Protein AF-A0A8E2F1E2-F1 (afdb_monomer)

pLDDT: mean 70.9, std 25.78, range [22.95, 97.69]

Sequence (364 aa):
MRLISAILAIAALSTSVISVPTPLDTPRSEDTAQSDDCTPSLYGCGEYIGGPPSQFIIVCNSQSTWVTSADCGCAGGCQLSGTIFLDSHDVYEASTAFCECSKDDDSSNSASSARDTLTDHSLDVVVRDTGASNPTTDFTSLEQMPQGSCVPTLYSCDSGGININVCNSLGQWALSSDCGCFYCCHLSGNQFTDSQGQIEATGAYCSSSKVSRVAETVVRNTLAKDTATERGIARTTLDQRSEDLTSNDGCEPGTEKCSNDDSQVLACDDNSFWKTTLFCGDGNHCMYSAGGMPFCISNETSGEFIATSLDKREATAGCVPGTYSCDIMDSQIFVCDGQYWELIAECGGAGSCEYGANGVPYCH

Solvent-accessible surface area (backbone atoms only — not comparable to full-atom values): 23220 Å² total; per-residue (Å²): 134,86,84,81,84,82,84,82,81,82,78,83,78,80,80,76,81,77,77,74,78,73,82,74,81,70,82,78,86,77,70,61,95,62,74,77,74,46,61,60,70,26,20,34,60,37,46,49,86,90,54,68,78,24,36,21,33,24,32,15,36,95,81,22,38,74,40,84,51,33,53,34,86,40,89,58,6,34,42,76,40,81,62,74,43,71,52,100,80,77,45,63,34,10,66,35,65,51,63,43,63,62,91,78,74,72,84,73,77,95,75,78,91,73,90,82,84,82,82,89,85,86,87,84,90,83,89,81,87,89,79,94,72,84,85,76,84,79,79,78,84,78,80,58,70,77,84,65,79,44,60,56,67,28,19,33,56,30,95,57,12,26,31,37,28,34,18,37,92,87,22,40,68,38,86,70,45,76,46,87,36,75,64,16,33,42,78,37,78,65,74,44,67,51,100,86,70,49,64,34,12,63,21,45,36,45,50,89,71,74,94,75,89,80,88,84,79,90,85,81,89,83,90,82,89,88,79,92,80,91,78,88,75,86,80,80,74,94,68,86,84,92,75,89,80,83,69,83,70,70,45,60,58,77,43,63,39,52,40,98,81,22,43,22,36,27,35,18,36,93,85,28,43,80,40,81,75,42,75,41,52,93,72,21,35,34,44,65,46,99,85,62,50,54,46,67,46,72,60,92,61,87,67,81,72,68,84,66,60,77,69,61,41,70,42,92,59,85,46,56,60,76,43,60,42,57,43,98,79,25,33,28,37,26,35,20,78,48,65,33,34,39,74,76,46,69,31,55,101,84,22,36,35,42,68,43,100,85,62,53,62,46,66,82

Mean predicted aligned error: 21.42 Å

Radius of gyration: 30.65 Å; Cα contacts (8 Å, |Δi|>4): 600; chains: 1; bounding box: 81×68×128 Å

Secondary structure (DSSP, 8-state):
-------------------PPPPP------S--S-S---TT-EEEEPPTTS-S--EEEEE-TTS-EEEEEE--STT-EEEEEEEEE-TTS-EEEEEEEE---TT---S----------------------------------TTS--S---TT-EEE-TTS-EEEEE-TTS-EEEEEE-SSTT-EEEEEEEEE-TTS-EEEEEEEE-------------------------------------S------PPTT-EEE-TTSSEEEEE-TTS-EEEEEE--TTEEEEE-TTS-EEEEETT--S---------EE-SS-PPTT-EEE-TTSSEEEEE-SSEEEEEEE-TTT--EEE-TTS-EEE-

Nearest PDB structures (foldseek):
  7rfo-assembly1_B  TM=3.876E-01  e=4.700E+00  Kuttervirus CBA120
  7rej-assembly2_B  TM=4.465E-01  e=6.530E+00  Kuttervirus CBA120
  8yt8-assembly1_G  TM=1.128E-01  e=3.574E+00  Mus musculus

Structure (mmCIF, N/CA/C/O backbone):
data_AF-A0A8E2F1E2-F1
#
_entry.id   AF-A0A8E2F1E2-F1
#
loop_
_atom_site.group_PDB
_atom_site.id
_atom_site.type_symbol
_atom_site.label_atom_id
_atom_site.label_alt_id
_atom_site.label_comp_id
_atom_site.label_asym_id
_atom_site.label_entity_id
_atom_site.label_seq_id
_atom_site.pdbx_PDB_ins_code
_atom_site.Cartn_x
_atom_site.Cartn_y
_atom_site.Cartn_z
_atom_site.occupancy
_atom_site.B_iso_or_equiv
_atom_site.auth_seq_id
_atom_site.auth_comp_id
_atom_site.auth_asym_id
_atom_site.auth_atom_id
_atom_site.pdbx_PDB_model_num
ATOM 1 N N . MET A 1 1 ? -3.174 -16.526 94.030 1.00 45.66 1 MET A N 1
ATOM 2 C CA . MET A 1 1 ? -3.933 -16.690 92.769 1.00 45.66 1 MET A CA 1
ATOM 3 C C . MET A 1 1 ? -3.343 -15.739 91.746 1.00 45.66 1 MET A C 1
ATOM 5 O O . MET A 1 1 ? -3.014 -14.618 92.106 1.00 45.66 1 MET A O 1
ATOM 9 N N . ARG A 1 2 ? -3.060 -16.252 90.549 1.00 41.66 2 ARG A N 1
ATOM 10 C CA . ARG A 1 2 ? -2.152 -15.666 89.555 1.00 41.66 2 ARG A CA 1
ATOM 11 C C . ARG A 1 2 ? -2.780 -14.450 88.855 1.00 41.66 2 ARG A C 1
ATOM 13 O O . ARG A 1 2 ? -3.864 -14.581 88.299 1.00 41.66 2 ARG A O 1
ATOM 20 N N . LEU A 1 3 ? -2.073 -13.315 88.857 1.00 42.81 3 LEU A N 1
ATOM 21 C CA . LEU A 1 3 ? -2.268 -12.224 87.897 1.00 42.81 3 LEU A CA 1
ATOM 22 C C . LEU A 1 3 ? -1.707 -12.676 86.542 1.00 42.81 3 LEU A C 1
ATOM 24 O O . LEU A 1 3 ? -0.548 -13.080 86.463 1.00 42.81 3 LEU A O 1
ATOM 28 N N . ILE A 1 4 ? -2.521 -12.6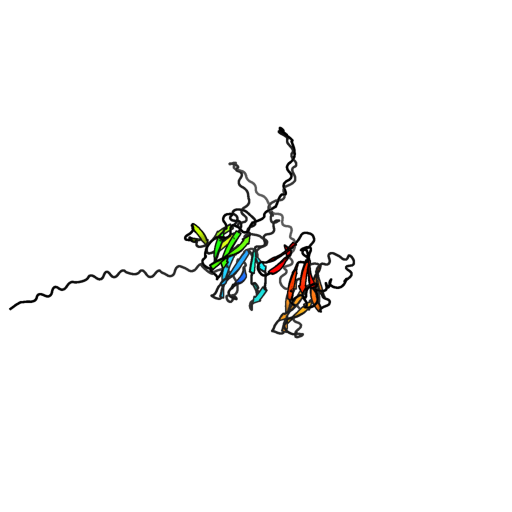07 85.491 1.00 51.84 4 ILE A N 1
ATOM 29 C CA . ILE A 1 4 ? -2.087 -12.781 84.103 1.00 51.84 4 ILE A CA 1
ATOM 30 C C . ILE A 1 4 ? -1.878 -11.376 83.536 1.00 51.84 4 ILE A C 1
ATOM 32 O O . ILE A 1 4 ? -2.843 -10.661 83.275 1.00 51.84 4 ILE A O 1
ATOM 36 N N . SER A 1 5 ? -0.616 -10.973 83.389 1.00 54.81 5 SER A N 1
ATOM 37 C CA . SER A 1 5 ? -0.227 -9.783 82.628 1.00 54.81 5 SER A CA 1
ATOM 38 C C . SER A 1 5 ? -0.317 -10.094 81.138 1.00 54.81 5 SER A C 1
ATOM 40 O O . SER A 1 5 ? 0.430 -10.928 80.629 1.00 54.81 5 SER A O 1
ATOM 42 N N . ALA A 1 6 ? -1.230 -9.421 80.442 1.00 57.56 6 ALA A N 1
ATOM 43 C CA . ALA A 1 6 ? -1.296 -9.412 78.989 1.00 57.56 6 ALA A CA 1
ATOM 44 C C . ALA A 1 6 ? -0.238 -8.442 78.440 1.00 57.56 6 ALA A C 1
ATOM 46 O O . ALA A 1 6 ? -0.276 -7.243 78.715 1.00 57.56 6 ALA A O 1
ATOM 47 N N . ILE A 1 7 ? 0.722 -8.975 77.686 1.00 54.44 7 ILE A N 1
ATOM 48 C CA . ILE A 1 7 ? 1.704 -8.205 76.920 1.00 54.44 7 ILE A CA 1
ATOM 49 C C . ILE A 1 7 ? 1.033 -7.818 75.600 1.00 54.44 7 ILE A C 1
ATOM 51 O O . ILE A 1 7 ? 0.747 -8.675 74.767 1.00 54.44 7 ILE A O 1
ATOM 55 N N . LEU A 1 8 ? 0.749 -6.527 75.435 1.00 56.97 8 LEU A N 1
ATOM 56 C CA . LEU A 1 8 ? 0.230 -5.944 74.202 1.00 56.97 8 LEU A CA 1
ATOM 57 C C . LEU A 1 8 ? 1.425 -5.638 73.281 1.00 56.97 8 LEU A C 1
ATOM 59 O O . LEU A 1 8 ? 2.170 -4.690 73.521 1.00 56.97 8 LEU A O 1
ATOM 63 N N . ALA A 1 9 ? 1.644 -6.467 72.261 1.00 52.06 9 ALA A N 1
ATOM 64 C CA . ALA A 1 9 ? 2.630 -6.208 71.216 1.00 52.06 9 ALA A CA 1
ATOM 65 C C . ALA A 1 9 ? 2.024 -5.252 70.177 1.00 52.06 9 ALA A C 1
ATOM 67 O O . ALA A 1 9 ? 1.102 -5.615 69.448 1.00 52.06 9 ALA A O 1
ATOM 68 N N . ILE A 1 10 ? 2.526 -4.018 70.130 1.00 51.34 10 ILE A N 1
ATOM 69 C CA . ILE A 1 10 ? 2.165 -3.025 69.115 1.00 51.34 10 ILE A CA 1
ATOM 70 C C . ILE A 1 10 ? 2.984 -3.343 67.860 1.00 51.34 10 ILE A C 1
ATOM 72 O O . ILE A 1 10 ? 4.180 -3.064 67.802 1.00 51.34 10 ILE A O 1
ATOM 76 N N . ALA A 1 11 ? 2.348 -3.961 66.865 1.00 49.00 11 ALA A N 1
ATOM 77 C CA . ALA A 1 11 ? 2.908 -4.097 65.528 1.00 49.00 11 ALA A CA 1
ATOM 78 C C . ALA A 1 11 ? 2.789 -2.745 64.807 1.00 49.00 11 ALA A C 1
ATOM 80 O O . ALA A 1 11 ? 1.689 -2.289 64.496 1.00 49.00 11 ALA A O 1
ATOM 81 N N . ALA A 1 12 ? 3.924 -2.088 64.575 1.00 46.25 12 ALA A N 1
ATOM 82 C CA . ALA A 1 12 ? 4.003 -0.901 63.738 1.00 46.25 12 ALA A CA 1
ATOM 83 C C . ALA A 1 12 ? 3.782 -1.309 62.272 1.00 46.25 12 ALA A C 1
ATOM 85 O O . ALA A 1 12 ? 4.659 -1.891 61.637 1.00 46.25 12 ALA A O 1
ATOM 86 N N . LEU A 1 13 ? 2.589 -1.027 61.749 1.00 45.34 13 LEU A N 1
ATOM 87 C CA . LEU A 1 13 ? 2.293 -1.089 60.321 1.00 45.34 13 LEU A CA 1
ATOM 88 C C . LEU A 1 13 ? 2.991 0.092 59.637 1.00 45.34 13 LEU A C 1
ATOM 90 O O . LEU A 1 13 ? 2.554 1.235 59.753 1.00 45.34 13 LEU A O 1
ATOM 94 N N . SER A 1 14 ? 4.091 -0.185 58.937 1.00 51.12 14 SER A N 1
ATOM 95 C CA . SER A 1 14 ? 4.689 0.753 57.992 1.00 51.12 14 SER A CA 1
ATOM 96 C C . SER A 1 14 ? 3.770 0.864 56.776 1.00 51.12 14 SER A C 1
ATOM 98 O O . SER A 1 14 ? 3.773 -0.000 55.900 1.00 51.12 14 SER A O 1
ATOM 100 N N . THR A 1 15 ? 2.950 1.909 56.726 1.00 45.00 15 THR A N 1
ATOM 101 C CA . THR A 1 15 ? 2.220 2.281 55.514 1.00 45.00 15 THR A CA 1
ATOM 102 C C . THR A 1 15 ? 3.207 2.886 54.525 1.00 45.00 15 THR A C 1
ATOM 104 O O . THR A 1 15 ? 3.552 4.065 54.616 1.00 45.00 15 THR A O 1
ATOM 107 N N . SER A 1 16 ? 3.692 2.062 53.600 1.00 46.94 16 SER A N 1
ATOM 108 C CA . SER A 1 16 ? 4.377 2.517 52.397 1.00 46.94 16 SER A CA 1
ATOM 109 C C . SER A 1 16 ? 3.406 3.398 51.619 1.00 46.94 16 SER A C 1
ATOM 111 O O . SER A 1 16 ? 2.352 2.935 51.182 1.00 46.94 16 SER A O 1
ATOM 113 N N . VAL A 1 17 ? 3.738 4.676 51.473 1.00 45.16 17 VAL A N 1
ATOM 114 C CA . VAL A 1 17 ? 3.038 5.574 50.559 1.00 45.16 17 VAL A CA 1
ATOM 115 C C . VAL A 1 17 ? 3.364 5.083 49.153 1.00 45.16 17 VAL A C 1
ATOM 117 O O . VAL A 1 17 ? 4.479 5.260 48.669 1.00 45.16 17 VAL A O 1
ATOM 120 N N . ILE A 1 18 ? 2.416 4.387 48.528 1.00 46.34 18 ILE A N 1
ATOM 121 C CA . ILE A 1 18 ? 2.472 4.083 47.101 1.00 46.34 18 ILE A CA 1
ATOM 122 C C . ILE A 1 18 ? 2.224 5.418 46.403 1.00 46.34 18 ILE A C 1
ATOM 124 O O . ILE A 1 18 ? 1.091 5.895 46.356 1.00 46.34 18 ILE A O 1
ATOM 128 N N . SER A 1 19 ? 3.296 6.054 45.927 1.00 39.47 19 SER A N 1
ATOM 129 C CA . SER A 1 19 ? 3.182 7.144 44.964 1.00 39.47 19 SER A CA 1
ATOM 130 C C . SER A 1 19 ? 2.474 6.589 43.739 1.00 39.47 19 SER A C 1
ATOM 132 O O . SER A 1 19 ? 3.033 5.777 43.004 1.00 39.47 19 SER A O 1
ATOM 134 N N . VAL A 1 20 ? 1.221 6.997 43.561 1.00 39.62 20 VAL A N 1
ATOM 135 C CA . VAL A 1 20 ? 0.498 6.798 42.310 1.00 39.62 20 VAL A CA 1
ATOM 136 C C . VAL A 1 20 ? 1.298 7.547 41.243 1.00 39.62 20 VAL A C 1
ATOM 138 O O . VAL A 1 20 ? 1.520 8.748 41.421 1.00 39.62 20 VAL A O 1
ATOM 141 N N . PRO A 1 21 ? 1.798 6.872 40.194 1.00 38.62 21 PRO A N 1
ATOM 142 C CA . PRO A 1 21 ? 2.459 7.564 39.105 1.00 38.62 21 PRO A CA 1
ATOM 143 C C . PRO A 1 21 ? 1.452 8.535 38.496 1.00 38.62 21 PRO A C 1
ATOM 145 O O . PRO A 1 21 ? 0.348 8.152 38.106 1.00 38.62 21 PRO A O 1
ATOM 148 N N . THR A 1 22 ? 1.824 9.810 38.480 1.00 43.47 22 THR A N 1
ATOM 149 C CA . THR A 1 22 ? 1.164 10.830 37.674 1.00 43.47 22 THR A CA 1
ATOM 150 C C . THR A 1 22 ? 1.086 10.296 36.240 1.00 43.47 22 THR A C 1
ATOM 152 O O . THR A 1 22 ? 2.100 9.774 35.767 1.00 43.47 22 THR A O 1
ATOM 155 N N . PRO A 1 23 ? -0.074 10.358 35.560 1.00 35.62 23 PRO A N 1
ATOM 156 C CA . PRO A 1 23 ? -0.154 9.968 34.159 1.00 35.62 23 PRO A CA 1
ATOM 157 C C . PRO A 1 23 ? 0.905 10.752 33.384 1.00 35.62 23 PRO A C 1
ATOM 159 O O . PRO A 1 23 ? 0.963 11.977 33.467 1.00 35.62 23 PRO A O 1
ATOM 162 N N . LEU A 1 24 ? 1.804 10.004 32.746 1.00 33.41 24 LEU A N 1
ATOM 163 C CA . LEU A 1 24 ? 2.887 10.525 31.931 1.00 33.41 24 LEU A CA 1
ATOM 164 C C . LEU A 1 24 ? 2.251 11.241 30.740 1.00 33.41 24 LEU A C 1
ATOM 166 O O . LEU A 1 24 ? 1.402 10.650 30.074 1.00 33.41 24 LEU A O 1
ATOM 170 N N . ASP A 1 25 ? 2.634 12.500 30.532 1.00 30.55 25 ASP A N 1
ATOM 171 C CA . ASP A 1 25 ? 2.144 13.347 29.449 1.00 30.55 25 ASP A CA 1
ATOM 172 C C . ASP A 1 25 ? 2.175 12.586 28.118 1.00 30.55 25 ASP A C 1
ATOM 174 O O . ASP A 1 25 ? 3.231 12.180 27.626 1.00 30.55 25 ASP A O 1
ATOM 178 N N . THR A 1 26 ? 0.983 12.368 27.566 1.00 36.66 26 THR A N 1
ATOM 179 C CA . THR A 1 26 ? 0.749 11.872 26.214 1.00 36.66 26 THR A CA 1
ATOM 180 C C . THR A 1 26 ? 1.570 12.718 25.234 1.00 36.66 26 THR A C 1
ATOM 182 O O . THR A 1 26 ? 1.602 13.943 25.398 1.00 36.66 26 THR A O 1
ATOM 185 N N . PRO A 1 27 ? 2.236 12.130 24.219 1.00 37.53 27 PRO A N 1
ATOM 186 C CA . PRO A 1 27 ? 2.842 12.924 23.160 1.00 37.53 27 PRO A CA 1
ATOM 187 C C . PRO A 1 27 ? 1.779 13.866 22.594 1.00 37.53 27 PRO A C 1
ATOM 189 O O . PRO A 1 27 ? 0.671 13.454 22.259 1.00 37.53 27 PRO A O 1
ATOM 192 N N . ARG A 1 28 ? 2.117 15.153 22.598 1.00 34.16 28 ARG A N 1
ATOM 193 C CA . ARG A 1 28 ? 1.264 16.258 22.1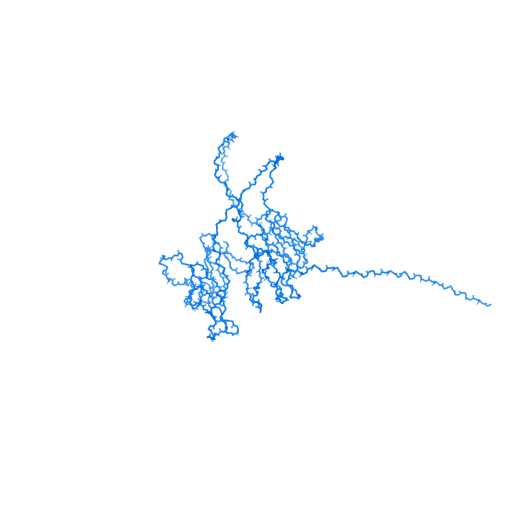79 1.00 34.16 28 ARG A CA 1
ATOM 194 C C . ARG A 1 28 ? 0.802 16.005 20.741 1.00 34.16 28 ARG A C 1
ATOM 196 O O . ARG A 1 28 ? 1.599 16.134 19.822 1.00 34.16 28 ARG A O 1
ATOM 203 N N . SER A 1 29 ? -0.467 15.633 20.582 1.00 42.03 29 SER A N 1
ATOM 204 C CA . SER A 1 29 ? -1.155 15.356 19.312 1.00 42.03 29 SER A CA 1
ATOM 205 C C . SER A 1 29 ? -1.583 16.633 18.578 1.00 42.03 29 SER A C 1
ATOM 207 O O . SER A 1 29 ? -2.587 16.640 17.873 1.00 42.03 29 SER A O 1
ATOM 209 N N . GLU A 1 30 ? -0.896 17.748 18.814 1.00 44.38 30 GLU A N 1
ATOM 210 C CA . GLU A 1 30 ? -1.254 19.026 18.207 1.00 44.38 30 GLU A CA 1
ATOM 211 C C . GLU A 1 30 ? -0.389 19.206 16.957 1.00 44.38 30 GLU A C 1
ATOM 213 O O . GLU A 1 30 ? 0.833 19.133 17.055 1.00 44.38 30 GLU A O 1
ATOM 218 N N . ASP A 1 31 ? -1.045 19.436 15.817 1.00 47.44 31 ASP A N 1
ATOM 219 C CA . ASP A 1 31 ? -0.499 19.917 14.535 1.00 47.44 31 ASP A CA 1
ATOM 220 C C . ASP A 1 31 ? -0.438 18.921 13.362 1.00 47.44 31 ASP A C 1
ATOM 222 O O . ASP A 1 31 ? 0.395 19.058 12.467 1.00 47.44 31 ASP A O 1
ATOM 226 N N . THR A 1 32 ? -1.383 17.983 13.263 1.00 53.09 32 THR A N 1
ATOM 227 C CA . THR A 1 32 ? -1.772 17.430 11.949 1.00 53.09 32 THR A CA 1
ATOM 228 C C . THR A 1 32 ? -3.226 17.807 11.690 1.00 53.09 32 THR A C 1
ATOM 230 O O . THR A 1 32 ? -4.109 17.410 12.440 1.00 53.09 32 THR A O 1
ATOM 233 N N . ALA A 1 33 ? -3.484 18.640 10.678 1.00 55.00 33 ALA A N 1
ATOM 234 C CA . ALA A 1 33 ? -4.816 19.169 10.354 1.00 55.00 33 ALA A CA 1
ATOM 235 C C . ALA A 1 33 ? -5.714 18.133 9.643 1.00 55.00 33 ALA A C 1
ATOM 237 O O . ALA A 1 33 ? -6.401 18.464 8.679 1.00 55.00 33 ALA A O 1
ATOM 238 N N . GLN A 1 34 ? -5.671 16.875 10.084 1.00 64.94 34 GLN A N 1
ATOM 239 C CA . GLN A 1 34 ? -6.413 15.762 9.495 1.00 64.94 34 GLN A CA 1
ATOM 240 C C . GLN A 1 34 ? -7.634 15.437 10.365 1.00 64.94 34 GLN A C 1
ATOM 242 O O . GLN A 1 34 ? -7.579 15.610 11.579 1.00 64.94 34 GLN A O 1
ATOM 247 N N . SER A 1 35 ? -8.732 15.005 9.734 1.00 73.38 35 SER A N 1
ATOM 248 C CA . SER A 1 35 ? -9.990 14.596 10.383 1.00 73.38 35 SER A CA 1
ATOM 249 C C . SER A 1 35 ? -9.768 13.734 11.639 1.00 73.38 35 SER A C 1
ATOM 251 O O . SER A 1 35 ? -8.937 12.827 11.622 1.00 73.38 35 SER A O 1
ATOM 253 N N . ASP A 1 36 ? -10.550 13.991 12.696 1.00 76.88 36 ASP A N 1
ATOM 254 C CA . ASP A 1 36 ? -10.508 13.258 13.974 1.00 76.88 36 ASP A CA 1
ATOM 255 C C . ASP A 1 36 ? -11.087 11.831 13.892 1.00 76.88 36 ASP A C 1
ATOM 257 O O . ASP A 1 36 ? -10.945 11.072 14.847 1.00 76.88 36 ASP A O 1
ATOM 261 N N . ASP A 1 37 ? -11.726 11.454 12.780 1.00 86.56 37 ASP A N 1
ATOM 262 C CA . ASP A 1 37 ? -12.270 10.112 12.563 1.00 86.56 37 ASP A CA 1
ATOM 263 C C . ASP A 1 37 ? -11.534 9.432 11.401 1.00 86.56 37 ASP A C 1
ATOM 265 O O . ASP A 1 37 ? -11.651 9.871 10.257 1.00 86.56 37 ASP A O 1
ATOM 269 N N . CYS A 1 38 ? -10.801 8.356 11.701 1.00 93.19 38 CYS A N 1
ATOM 270 C CA . CYS A 1 38 ? -10.133 7.498 10.719 1.00 93.19 38 CYS A CA 1
ATOM 271 C C . CYS A 1 38 ? -10.427 6.011 10.953 1.00 93.19 38 CYS A C 1
ATOM 273 O O . CYS A 1 38 ? -10.831 5.609 12.053 1.00 93.19 38 CYS A O 1
ATOM 275 N N . THR A 1 39 ? -10.205 5.168 9.940 1.00 93.31 39 THR A N 1
ATOM 276 C CA . THR A 1 39 ? -10.398 3.712 10.073 1.00 93.31 39 THR A CA 1
ATOM 277 C C . THR A 1 39 ? -9.166 3.045 10.699 1.00 93.31 39 THR A C 1
ATOM 279 O O . THR A 1 39 ? -8.097 3.055 10.082 1.00 93.31 39 THR A O 1
ATOM 282 N N . PRO A 1 40 ? -9.267 2.400 11.883 1.00 94.50 40 PRO A N 1
ATOM 283 C CA . PRO A 1 40 ? -8.111 1.794 12.537 1.00 94.50 40 PRO A CA 1
ATOM 284 C C . PRO A 1 40 ? -7.342 0.825 11.635 1.00 94.50 40 PRO A C 1
ATOM 286 O O . PRO A 1 40 ? -7.926 -0.066 11.018 1.00 94.50 40 PRO A O 1
ATOM 289 N N . SER A 1 41 ? -6.013 0.917 11.672 1.00 88.44 41 SER A N 1
ATOM 290 C CA . SER A 1 41 ? -5.053 0.158 10.850 1.00 88.44 41 SER A CA 1
ATOM 291 C C . SER A 1 41 ? -4.923 0.596 9.388 1.00 88.44 41 SER A C 1
ATOM 293 O O . SER A 1 41 ? -4.174 -0.049 8.657 1.00 88.44 41 SER A O 1
ATOM 295 N N . LEU A 1 42 ? -5.602 1.662 8.952 1.00 94.38 42 LEU A N 1
ATOM 296 C CA . LEU A 1 42 ? -5.312 2.287 7.660 1.00 94.38 42 LEU A CA 1
ATOM 297 C C . LEU A 1 42 ? -4.239 3.369 7.789 1.00 94.38 42 LEU A C 1
ATOM 299 O O . LEU A 1 42 ? -4.005 3.932 8.862 1.00 94.38 42 LEU A O 1
ATOM 303 N N . TYR A 1 43 ? -3.572 3.627 6.674 1.00 95.19 43 TYR A N 1
ATOM 304 C CA . TYR A 1 43 ? -2.508 4.603 6.523 1.00 95.19 43 TYR A CA 1
ATOM 305 C C . TYR A 1 43 ? -3.003 5.810 5.736 1.00 95.19 43 TYR A C 1
ATOM 307 O O . TYR A 1 43 ? -3.834 5.680 4.844 1.00 95.19 43 TYR A O 1
ATOM 315 N N . GLY A 1 44 ? -2.459 6.976 6.047 1.00 94.12 44 GLY A N 1
ATOM 316 C CA . GLY A 1 44 ? -2.685 8.218 5.324 1.00 94.12 44 GLY A CA 1
ATOM 317 C C . GLY A 1 44 ? -1.356 8.913 5.050 1.00 94.12 44 GLY A C 1
ATOM 318 O O . GLY A 1 44 ? -0.331 8.593 5.662 1.00 94.12 44 GLY A O 1
ATOM 319 N N . CYS A 1 45 ? -1.385 9.893 4.153 1.00 93.88 45 CYS A N 1
ATOM 320 C CA . CYS A 1 45 ? -0.283 10.830 3.979 1.00 93.88 45 CYS A CA 1
ATOM 321 C C . CYS A 1 45 ? -0.660 12.157 4.635 1.00 93.88 45 CYS A C 1
ATOM 323 O O . CYS A 1 45 ? -1.668 12.773 4.284 1.00 93.88 45 CYS A O 1
ATOM 325 N N . GLY A 1 46 ? 0.129 12.555 5.632 1.00 89.31 46 GLY A N 1
ATOM 326 C CA . GLY A 1 46 ? -0.078 13.783 6.389 1.00 89.31 46 GLY A CA 1
ATOM 327 C C . GLY A 1 46 ? 0.757 14.940 5.846 1.00 89.31 46 GLY A C 1
ATOM 328 O O . GLY A 1 46 ? 1.918 14.765 5.461 1.00 89.31 46 GLY A O 1
ATOM 329 N N . GLU A 1 47 ? 0.181 16.141 5.871 1.00 85.31 47 GLU A N 1
ATOM 330 C CA . GLU A 1 47 ? 0.900 17.393 5.633 1.00 85.31 47 GLU A CA 1
ATOM 331 C C . GLU A 1 47 ? 1.244 18.091 6.951 1.00 85.31 47 GLU A C 1
ATOM 333 O O . GLU A 1 47 ? 0.437 18.146 7.882 1.00 85.31 47 GLU A O 1
ATOM 338 N N . TYR A 1 48 ? 2.438 18.684 7.016 1.00 73.19 48 TYR A N 1
ATOM 339 C CA . TYR A 1 48 ? 2.768 19.613 8.091 1.00 73.19 48 TYR A CA 1
ATOM 340 C C . TYR A 1 48 ? 2.099 20.958 7.816 1.00 73.19 48 TYR A C 1
ATOM 342 O O . TYR A 1 48 ? 2.232 21.495 6.713 1.00 73.19 48 TYR A O 1
ATOM 350 N N . ILE A 1 49 ? 1.456 21.559 8.820 1.00 64.75 49 ILE A N 1
ATOM 351 C CA . ILE A 1 49 ? 0.894 22.909 8.687 1.00 64.75 49 ILE A CA 1
ATOM 352 C C . ILE A 1 49 ? 2.040 23.897 8.387 1.00 64.75 49 ILE A C 1
ATOM 354 O O . ILE A 1 49 ? 2.802 24.287 9.271 1.00 64.75 49 ILE A O 1
ATOM 358 N N . GLY A 1 50 ? 2.171 24.296 7.116 1.00 66.44 50 GLY A N 1
ATOM 359 C CA . GLY A 1 50 ? 3.219 25.201 6.624 1.00 66.44 50 GLY A CA 1
ATOM 360 C C . GLY A 1 50 ? 4.484 24.533 6.058 1.00 66.44 50 GLY A C 1
ATOM 361 O O . GLY A 1 50 ? 5.449 25.250 5.780 1.00 66.44 50 GLY A O 1
ATOM 362 N N . GLY A 1 51 ? 4.502 23.206 5.890 1.00 63.00 51 GLY A N 1
ATOM 363 C CA . GLY A 1 51 ? 5.567 22.467 5.197 1.00 63.00 51 GLY A CA 1
ATOM 364 C C . GLY A 1 51 ? 5.242 22.172 3.723 1.00 63.00 51 GLY A C 1
ATOM 365 O O . GLY A 1 51 ? 4.159 22.516 3.251 1.00 63.00 51 GLY A O 1
ATOM 366 N N . PRO A 1 52 ? 6.172 21.562 2.965 1.00 64.38 52 PRO A N 1
ATOM 367 C CA . PRO A 1 52 ? 5.860 20.967 1.666 1.00 64.38 52 PRO A CA 1
ATOM 368 C C . PRO A 1 52 ? 4.799 19.859 1.816 1.00 64.38 52 PRO A C 1
ATOM 370 O O . PRO A 1 52 ? 4.752 19.224 2.875 1.00 64.38 52 PRO A O 1
ATOM 373 N N . PRO A 1 53 ? 3.982 19.603 0.779 1.00 61.22 53 PRO A N 1
ATOM 374 C CA . PRO A 1 53 ? 2.968 18.552 0.810 1.00 61.22 53 PRO A CA 1
ATOM 375 C C . PRO A 1 53 ? 3.591 17.158 1.045 1.00 61.22 53 PRO A C 1
ATOM 377 O O . PRO A 1 53 ? 4.676 16.861 0.548 1.00 61.22 53 PRO A O 1
ATOM 380 N N . SER A 1 54 ? 2.890 16.322 1.817 1.00 62.72 54 SER A N 1
ATOM 381 C CA . SER A 1 54 ? 3.073 14.867 1.978 1.00 62.72 54 SER A CA 1
ATOM 382 C C . SER A 1 54 ? 4.404 14.351 2.545 1.00 62.72 54 SER A C 1
ATOM 384 O O . SER A 1 54 ? 4.987 13.425 1.989 1.00 62.72 54 SER A O 1
ATOM 386 N N . GLN A 1 55 ? 4.899 14.872 3.672 1.00 80.81 55 GLN A N 1
ATOM 387 C CA . GLN A 1 55 ? 6.162 14.370 4.250 1.00 80.81 55 GLN A CA 1
ATOM 388 C C . GLN A 1 55 ? 6.020 13.181 5.205 1.00 80.81 55 GLN A C 1
ATOM 390 O O . GLN A 1 55 ? 7.014 12.510 5.467 1.00 80.81 55 GLN A O 1
ATOM 395 N N . PHE A 1 56 ? 4.823 12.884 5.714 1.00 88.56 56 PHE A N 1
ATOM 396 C CA . PHE A 1 56 ? 4.666 11.886 6.773 1.00 88.56 56 PHE A CA 1
ATOM 397 C C . PHE A 1 56 ? 3.698 10.786 6.379 1.00 88.56 56 PHE A C 1
ATOM 399 O O . PHE A 1 56 ? 2.617 11.051 5.856 1.00 88.56 56 PHE A O 1
ATOM 406 N N . ILE A 1 57 ? 4.063 9.557 6.729 1.00 92.69 57 ILE A N 1
ATOM 407 C CA . ILE A 1 57 ? 3.116 8.455 6.810 1.00 92.69 57 ILE A CA 1
ATOM 408 C C . ILE A 1 57 ? 2.450 8.549 8.177 1.00 92.69 57 ILE A C 1
ATOM 410 O O . ILE A 1 57 ? 3.121 8.483 9.212 1.00 92.69 57 ILE A O 1
ATOM 414 N N . ILE A 1 58 ? 1.131 8.674 8.188 1.00 93.81 58 ILE A N 1
ATOM 415 C CA . ILE A 1 58 ? 0.308 8.571 9.393 1.00 93.81 58 ILE A CA 1
ATOM 416 C C . ILE A 1 58 ? -0.431 7.234 9.376 1.00 93.81 58 ILE A C 1
ATOM 418 O O . ILE A 1 58 ? -0.760 6.707 8.318 1.00 93.81 58 ILE A O 1
ATOM 422 N N . VAL A 1 59 ? -0.665 6.661 10.550 1.00 94.69 59 VAL A N 1
ATOM 423 C CA . VAL A 1 59 ? -1.447 5.435 10.724 1.00 94.69 59 VAL A CA 1
ATOM 424 C C . VAL A 1 59 ? -2.581 5.709 11.697 1.00 94.69 59 VAL A C 1
ATOM 426 O O . VAL A 1 59 ? -2.395 6.379 12.716 1.00 94.69 59 VAL A O 1
ATOM 429 N N . CYS A 1 60 ? -3.766 5.208 11.381 1.00 94.31 60 CYS A N 1
ATOM 430 C CA . CYS A 1 60 ? -4.915 5.325 12.252 1.00 94.31 60 CYS A CA 1
ATOM 431 C C . CYS A 1 60 ? -4.830 4.271 13.359 1.00 94.31 60 CYS A C 1
ATOM 433 O O . CYS A 1 60 ? -4.823 3.062 13.100 1.00 94.31 60 CYS A O 1
ATOM 435 N N . ASN A 1 61 ? -4.746 4.706 14.613 1.00 89.81 61 ASN A N 1
ATOM 436 C CA . ASN A 1 61 ? -4.643 3.785 15.741 1.00 89.81 61 ASN A CA 1
ATOM 437 C C . ASN A 1 61 ? -6.013 3.203 16.155 1.00 89.81 61 ASN A C 1
ATOM 439 O O . ASN A 1 61 ? -7.064 3.543 15.618 1.00 89.81 61 ASN A O 1
ATOM 443 N N . SER A 1 62 ? -6.025 2.325 17.165 1.00 89.62 62 SER A N 1
ATOM 444 C CA . SER A 1 62 ? -7.256 1.692 17.669 1.00 89.62 62 SER A CA 1
ATOM 445 C C . SER A 1 62 ? -8.245 2.650 18.348 1.00 89.62 62 SER A C 1
ATOM 447 O O . SER A 1 62 ? -9.331 2.225 18.730 1.00 89.62 62 SER A O 1
ATOM 449 N N . GLN A 1 63 ? -7.851 3.904 18.577 1.00 92.06 63 GLN A N 1
ATOM 450 C CA . GLN A 1 63 ? -8.701 4.967 19.117 1.00 92.06 63 GLN A CA 1
ATOM 451 C C . GLN A 1 63 ? -9.283 5.852 18.004 1.00 92.06 63 GLN A C 1
ATOM 453 O O . GLN A 1 63 ? -9.839 6.897 18.320 1.00 92.06 63 GLN A O 1
ATOM 458 N N . SER A 1 64 ? -9.147 5.442 16.736 1.00 91.75 64 SER A N 1
ATOM 459 C CA . SER A 1 64 ? -9.554 6.209 15.553 1.00 91.75 64 SER A CA 1
ATOM 460 C C . SER A 1 64 ? -8.851 7.559 15.442 1.00 91.75 64 SER A C 1
ATOM 462 O O . SER A 1 64 ? -9.433 8.515 14.955 1.00 91.75 64 SER A O 1
ATOM 464 N N . THR A 1 65 ? -7.602 7.647 15.909 1.00 90.88 65 THR A N 1
ATOM 465 C CA . THR A 1 65 ? -6.809 8.881 15.808 1.00 90.88 65 THR A CA 1
ATOM 466 C C . THR A 1 65 ? -5.573 8.656 14.954 1.00 90.88 65 THR A C 1
ATOM 468 O O . THR A 1 65 ? -4.896 7.626 15.073 1.00 90.88 65 THR A O 1
ATOM 471 N N . TRP A 1 66 ? -5.272 9.632 14.098 1.00 90.62 66 TRP A N 1
ATOM 472 C CA . TRP A 1 66 ? -4.054 9.640 13.303 1.00 90.62 66 TRP A CA 1
ATOM 473 C C . TRP A 1 66 ? -2.835 9.837 14.195 1.00 90.62 66 TRP A C 1
ATOM 475 O O . TRP A 1 66 ? -2.757 10.777 14.986 1.00 90.62 66 TRP A O 1
ATOM 485 N N . VAL A 1 67 ? -1.858 8.949 14.048 1.00 90.44 67 VAL A N 1
ATOM 486 C CA . VAL A 1 67 ? -0.543 9.092 14.668 1.00 90.44 67 VAL A CA 1
ATOM 487 C C . VAL A 1 67 ? 0.534 8.983 13.603 1.00 90.44 67 VAL A C 1
ATOM 489 O O . VAL A 1 67 ? 0.428 8.182 12.676 1.00 90.44 67 VAL A O 1
ATOM 492 N N . THR A 1 68 ? 1.586 9.790 13.719 1.00 89.94 68 THR A N 1
ATOM 493 C CA . THR A 1 68 ? 2.729 9.718 12.806 1.00 89.94 68 THR A CA 1
ATOM 494 C C . THR A 1 68 ? 3.414 8.362 12.935 1.00 89.94 68 THR A C 1
ATOM 496 O O . THR A 1 68 ? 3.887 7.996 14.010 1.00 89.94 68 THR A O 1
ATOM 499 N N . SER A 1 69 ? 3.466 7.630 11.825 1.00 89.38 69 SER A N 1
ATOM 500 C CA . SER A 1 69 ? 4.159 6.350 11.706 1.00 89.38 69 SER A CA 1
ATOM 501 C C . SER A 1 69 ? 5.602 6.547 11.245 1.00 89.38 69 SER A C 1
ATOM 503 O O . SER A 1 69 ? 6.511 5.959 11.827 1.00 89.38 69 SER A O 1
ATOM 505 N N . ALA A 1 70 ? 5.820 7.378 10.219 1.00 85.69 70 ALA A N 1
ATOM 506 C CA . ALA A 1 70 ? 7.143 7.656 9.661 1.00 85.69 70 ALA A CA 1
ATOM 507 C C . ALA A 1 70 ? 7.220 9.058 9.032 1.00 85.69 70 ALA A C 1
ATOM 509 O O . ALA A 1 70 ? 6.210 9.617 8.610 1.00 85.69 70 ALA A O 1
ATOM 510 N N . ASP A 1 71 ? 8.435 9.598 8.955 1.00 87.38 71 ASP A N 1
ATOM 511 C CA . ASP A 1 71 ? 8.788 10.799 8.188 1.00 87.38 71 ASP A CA 1
ATOM 512 C C . ASP A 1 71 ? 9.605 10.355 6.971 1.00 87.38 71 ASP A C 1
ATOM 514 O O . ASP A 1 71 ? 10.604 9.644 7.119 1.00 87.38 71 ASP A O 1
ATOM 518 N N . CYS A 1 72 ? 9.161 10.737 5.778 1.00 85.81 72 CYS A N 1
ATOM 519 C CA . CYS A 1 72 ? 9.786 10.349 4.524 1.00 85.81 72 CYS A CA 1
ATOM 520 C C . CYS A 1 72 ? 11.071 11.120 4.227 1.00 85.81 72 CYS A C 1
ATOM 522 O O . CYS A 1 72 ? 11.910 10.618 3.482 1.00 85.81 72 CYS A O 1
ATOM 524 N N . GLY A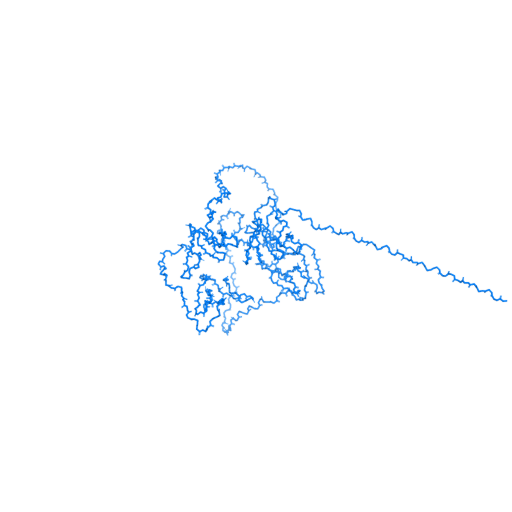 1 73 ? 11.256 12.320 4.789 1.00 80.06 73 GLY A N 1
ATOM 525 C CA . GLY A 1 73 ? 12.510 13.075 4.685 1.00 80.06 73 GLY A CA 1
ATOM 526 C C . GLY A 1 73 ? 12.989 13.415 3.262 1.00 80.06 73 GLY A C 1
ATOM 527 O O . GLY A 1 73 ? 14.123 13.867 3.101 1.00 80.06 73 GLY A O 1
ATOM 528 N N . CYS A 1 74 ? 12.167 13.211 2.232 1.00 80.75 74 CYS A N 1
ATOM 529 C CA . CYS A 1 74 ? 12.515 13.393 0.823 1.00 80.75 74 CYS A CA 1
ATOM 530 C C . CYS A 1 74 ? 11.388 14.096 0.053 1.00 80.75 74 CYS A C 1
ATOM 532 O O . CYS A 1 74 ? 10.269 14.212 0.552 1.00 80.75 74 CYS A O 1
ATOM 534 N N . ALA A 1 75 ? 11.685 14.611 -1.146 1.00 79.25 75 ALA A N 1
ATOM 535 C CA . ALA A 1 75 ? 10.734 15.443 -1.888 1.00 79.25 75 ALA A CA 1
ATOM 536 C C . ALA A 1 75 ? 9.626 14.643 -2.592 1.00 79.25 75 ALA A C 1
ATOM 538 O O . ALA A 1 75 ? 8.556 15.200 -2.818 1.00 79.25 75 ALA A O 1
ATOM 539 N N . GLY A 1 76 ? 9.850 13.359 -2.898 1.00 79.94 76 GLY A N 1
ATOM 540 C CA . GLY A 1 76 ? 8.800 12.491 -3.451 1.00 79.94 76 GLY A CA 1
ATOM 541 C C . GLY A 1 76 ? 7.728 12.085 -2.426 1.00 79.94 76 GLY A C 1
ATOM 542 O O . GLY A 1 76 ? 6.605 11.765 -2.812 1.00 79.94 76 GLY A O 1
ATOM 543 N N . GLY A 1 77 ? 8.032 12.219 -1.129 1.00 88.69 77 GLY A N 1
ATOM 544 C CA . GLY A 1 77 ? 7.052 12.185 -0.048 1.00 88.69 77 GLY A CA 1
ATOM 545 C C . GLY A 1 77 ? 6.418 10.818 0.226 1.00 88.69 77 GLY A C 1
ATOM 546 O O . GLY A 1 77 ? 6.928 9.765 -0.150 1.00 88.69 77 GLY A O 1
ATOM 547 N N . CYS A 1 78 ? 5.310 10.856 0.959 1.00 92.94 78 CYS A N 1
ATOM 548 C CA . CYS A 1 78 ? 4.457 9.717 1.269 1.00 92.94 78 CYS A CA 1
ATOM 549 C C . CYS A 1 78 ? 3.571 9.370 0.068 1.00 92.94 78 CYS A C 1
ATOM 551 O O . CYS A 1 78 ? 2.917 10.248 -0.498 1.00 92.94 78 CYS A O 1
ATOM 553 N N . GLN A 1 79 ? 3.515 8.083 -0.266 1.00 92.75 79 GLN A N 1
ATOM 554 C CA . GLN A 1 79 ? 2.634 7.502 -1.270 1.00 92.75 79 GLN A CA 1
ATOM 555 C C . GLN A 1 79 ? 1.743 6.436 -0.635 1.00 92.75 79 GLN A C 1
ATOM 557 O O . GLN A 1 79 ? 2.193 5.617 0.173 1.00 92.75 79 GLN A O 1
ATOM 562 N N . LEU A 1 80 ? 0.469 6.443 -1.020 1.00 93.00 80 LEU A N 1
ATOM 563 C CA . LEU A 1 80 ? -0.512 5.444 -0.609 1.00 93.00 80 LEU A CA 1
ATOM 564 C C . LEU A 1 80 ? -0.534 4.285 -1.605 1.00 93.00 80 LEU A C 1
ATOM 566 O O . LEU A 1 80 ? -0.425 4.491 -2.811 1.00 93.00 80 LEU A O 1
ATOM 570 N N . SER A 1 81 ? -0.701 3.062 -1.107 1.00 89.69 81 SER A N 1
ATOM 571 C CA . SER A 1 81 ? -0.764 1.861 -1.944 1.00 89.69 81 SER A CA 1
ATOM 572 C C . SER A 1 81 ? -1.678 0.790 -1.354 1.00 89.69 81 SER A C 1
ATOM 574 O O . SER A 1 81 ? -2.055 0.825 -0.178 1.00 89.69 81 SER A O 1
ATOM 576 N N . GLY A 1 82 ? -2.035 -0.189 -2.181 1.00 90.00 82 GLY A N 1
ATOM 577 C CA . GLY A 1 82 ? -3.006 -1.227 -1.859 1.00 90.00 82 GLY A CA 1
ATOM 578 C C . GLY A 1 82 ? -4.441 -0.747 -2.066 1.00 90.00 82 GLY A C 1
ATOM 579 O O . GLY A 1 82 ? -4.738 -0.069 -3.047 1.00 90.00 82 GLY A O 1
ATOM 580 N N . THR A 1 83 ? -5.356 -1.132 -1.174 1.00 87.25 83 THR A N 1
ATOM 581 C CA . THR A 1 83 ? -6.751 -0.683 -1.268 1.00 87.25 83 THR A CA 1
ATOM 582 C C . THR A 1 83 ? -6.859 0.726 -0.714 1.00 87.25 83 THR A C 1
ATOM 584 O O . THR A 1 83 ? -6.610 0.926 0.474 1.00 87.25 83 THR A O 1
ATOM 587 N N . ILE A 1 84 ? -7.218 1.674 -1.578 1.00 91.06 84 ILE A N 1
ATOM 588 C CA . ILE A 1 84 ? -7.382 3.085 -1.236 1.00 91.06 84 ILE A CA 1
ATOM 589 C C . ILE A 1 84 ? -8.872 3.378 -1.057 1.00 91.06 84 ILE A C 1
ATOM 591 O O . ILE A 1 84 ? -9.698 3.043 -1.907 1.00 91.06 84 ILE A O 1
ATOM 595 N N . PHE A 1 85 ? -9.202 4.015 0.056 1.00 91.12 85 PHE A N 1
ATOM 596 C CA . PHE A 1 85 ? -10.527 4.466 0.437 1.00 91.12 85 PHE A CA 1
ATOM 597 C C . PHE A 1 85 ? -10.505 5.984 0.549 1.00 91.12 85 PHE A C 1
ATOM 599 O O . PHE A 1 85 ? -9.500 6.574 0.934 1.00 91.12 85 PHE A O 1
ATOM 606 N N . LEU A 1 86 ? -11.624 6.613 0.221 1.00 90.44 86 LEU A N 1
ATOM 607 C CA . LEU A 1 86 ? -11.841 8.021 0.508 1.00 90.44 86 LEU A CA 1
ATOM 608 C C . LEU A 1 86 ? -12.836 8.090 1.663 1.00 90.44 86 LEU A C 1
ATOM 610 O O . LEU A 1 86 ? -13.946 7.556 1.536 1.00 90.44 86 LEU A O 1
ATOM 614 N N . ASP A 1 87 ? -12.430 8.681 2.783 1.00 85.75 87 ASP A N 1
ATOM 615 C CA . ASP A 1 87 ? -13.296 8.820 3.950 1.00 85.75 87 ASP A CA 1
ATOM 616 C C . ASP A 1 87 ? -14.402 9.874 3.717 1.00 85.75 87 ASP A C 1
ATOM 618 O O . ASP A 1 87 ? -14.534 10.473 2.645 1.00 85.75 87 ASP A O 1
ATOM 622 N N . SER A 1 88 ? -15.245 10.104 4.727 1.00 85.12 88 SER A N 1
ATOM 623 C CA . SER A 1 88 ? -16.314 11.110 4.648 1.00 85.12 88 SER A CA 1
ATOM 624 C C . SER A 1 88 ? -15.821 12.563 4.615 1.00 85.12 88 SER A C 1
ATOM 626 O O . SER A 1 88 ? -16.644 13.468 4.476 1.00 85.12 88 SER A O 1
ATOM 628 N N . HIS A 1 89 ? -14.519 12.792 4.782 1.00 83.31 89 HIS A N 1
ATOM 629 C CA . HIS A 1 89 ? -13.863 14.097 4.829 1.00 83.31 89 HIS A CA 1
ATOM 630 C C . HIS A 1 89 ? -12.904 14.312 3.649 1.00 83.31 89 HIS A C 1
ATOM 632 O O . HIS A 1 89 ? -12.074 15.219 3.703 1.00 83.31 89 HIS A O 1
ATOM 638 N N . ASP A 1 90 ? -13.028 13.502 2.593 1.00 86.19 90 ASP A N 1
ATOM 639 C CA . ASP A 1 90 ? -12.174 13.535 1.405 1.00 86.19 90 ASP A CA 1
ATOM 640 C C . ASP A 1 90 ? -10.680 13.286 1.710 1.00 86.19 90 ASP A C 1
ATOM 642 O O . ASP A 1 90 ? -9.792 13.736 0.981 1.00 86.19 90 ASP A O 1
ATOM 646 N N . VAL A 1 91 ? -10.387 12.539 2.780 1.00 86.19 91 VAL A N 1
ATOM 647 C CA . VAL A 1 91 ? -9.043 12.062 3.114 1.00 86.19 91 VAL A CA 1
ATOM 648 C C . VAL A 1 91 ? -8.844 10.670 2.520 1.00 86.19 91 VAL A C 1
ATOM 650 O O . VAL A 1 91 ? -9.638 9.756 2.750 1.00 86.19 91 VAL A O 1
ATOM 653 N N . TYR A 1 92 ? -7.766 10.503 1.753 1.00 90.38 92 TYR A N 1
ATOM 654 C CA . TYR A 1 92 ? -7.370 9.193 1.244 1.00 90.38 92 TYR A CA 1
ATOM 655 C C . TYR A 1 92 ? -6.741 8.355 2.366 1.00 90.38 92 TYR A C 1
ATOM 657 O O . TYR A 1 92 ? -5.725 8.739 2.951 1.00 90.38 92 TYR A O 1
ATOM 665 N N . GLU A 1 93 ? -7.334 7.195 2.628 1.00 93.75 93 GLU A N 1
ATOM 666 C CA . GLU A 1 93 ? -6.836 6.157 3.528 1.00 93.75 93 GLU A CA 1
ATOM 667 C C . GLU A 1 93 ? -6.438 4.932 2.699 1.00 93.75 93 GLU A C 1
ATOM 669 O O . GLU A 1 93 ? -7.118 4.590 1.738 1.00 93.75 93 GLU A O 1
ATOM 674 N N . ALA A 1 94 ? -5.367 4.227 3.046 1.00 93.94 94 ALA A N 1
ATOM 675 C CA . ALA A 1 94 ? -4.951 3.032 2.322 1.00 93.94 94 ALA A CA 1
ATOM 676 C C . ALA A 1 94 ? -4.498 1.906 3.245 1.00 93.94 94 ALA A C 1
ATOM 678 O O . ALA A 1 94 ? -4.083 2.132 4.380 1.00 93.94 94 ALA A O 1
ATOM 679 N N . SER A 1 95 ? -4.545 0.666 2.757 1.00 92.06 95 SER A N 1
ATOM 680 C CA . SER A 1 95 ? -4.050 -0.490 3.520 1.00 92.06 95 SER A CA 1
ATOM 681 C C . SER A 1 95 ? -2.539 -0.449 3.766 1.00 92.06 95 SER A C 1
ATOM 683 O O . SER A 1 95 ? -2.055 -1.102 4.687 1.00 92.06 95 SER A O 1
ATOM 685 N N . THR A 1 96 ? -1.793 0.287 2.938 1.00 89.50 96 THR A N 1
ATOM 686 C CA . THR A 1 96 ? -0.343 0.470 3.061 1.00 89.50 96 THR A CA 1
ATOM 687 C C . THR A 1 96 ? 0.066 1.867 2.605 1.00 89.50 96 THR A C 1
ATOM 689 O O . THR A 1 96 ? -0.590 2.469 1.757 1.00 89.50 96 THR A O 1
ATOM 692 N N . ALA A 1 97 ? 1.180 2.364 3.132 1.00 93.31 97 ALA A N 1
ATOM 693 C CA . ALA A 1 97 ? 1.828 3.580 2.662 1.00 93.31 97 ALA A CA 1
ATOM 694 C C . ALA A 1 97 ? 3.346 3.398 2.707 1.00 93.31 97 ALA A C 1
ATOM 696 O O . ALA A 1 97 ? 3.859 2.653 3.546 1.00 93.31 97 ALA A O 1
ATOM 697 N N . PHE A 1 98 ? 4.060 4.068 1.811 1.00 91.31 98 PHE A N 1
ATOM 698 C CA . PHE A 1 98 ? 5.518 4.048 1.756 1.00 91.31 98 PHE A CA 1
ATOM 699 C C . PHE A 1 98 ? 6.063 5.421 1.372 1.00 91.31 98 PHE A C 1
ATOM 701 O O . PHE A 1 98 ? 5.332 6.294 0.913 1.00 91.31 98 PHE A O 1
ATOM 708 N N . CYS A 1 99 ? 7.358 5.617 1.587 1.00 89.25 99 CYS A N 1
ATOM 709 C CA . CYS A 1 99 ? 8.044 6.831 1.176 1.00 89.25 99 CYS A CA 1
ATOM 710 C C . CYS A 1 99 ? 8.655 6.617 -0.203 1.00 89.25 99 CYS A C 1
ATOM 712 O O . CYS A 1 99 ? 9.508 5.743 -0.372 1.00 89.25 99 CYS A O 1
ATOM 714 N N . GLU A 1 100 ? 8.226 7.404 -1.182 1.00 87.81 100 GLU A N 1
ATOM 715 C CA . GLU A 1 100 ? 8.832 7.404 -2.505 1.00 87.81 100 GLU A CA 1
ATOM 716 C C . GLU A 1 100 ? 9.866 8.521 -2.565 1.00 87.81 100 GLU A C 1
ATOM 718 O O . GLU A 1 100 ? 9.542 9.704 -2.556 1.00 87.81 100 GLU A O 1
ATOM 723 N N . CYS A 1 101 ? 11.142 8.153 -2.610 1.00 81.94 101 CYS A N 1
ATOM 724 C CA . CYS A 1 101 ? 12.220 9.120 -2.746 1.00 81.94 101 CYS A CA 1
ATOM 725 C C . CYS A 1 101 ? 12.815 9.000 -4.146 1.00 81.94 101 CYS A C 1
ATOM 727 O O . CYS A 1 101 ? 13.444 7.992 -4.477 1.00 81.94 101 CYS A O 1
ATOM 729 N N . SER A 1 102 ? 12.625 10.033 -4.973 1.00 79.56 102 SER A N 1
ATOM 730 C CA . SER A 1 102 ? 13.268 10.098 -6.284 1.00 79.56 102 SER A CA 1
ATOM 731 C C . SER A 1 102 ? 14.786 10.094 -6.115 1.00 79.56 102 SER A C 1
ATOM 733 O O . SER A 1 102 ? 15.350 10.894 -5.368 1.00 79.56 102 SER A O 1
ATOM 735 N N . LYS A 1 103 ? 15.464 9.195 -6.836 1.00 65.12 103 LYS A N 1
ATOM 736 C CA . LYS A 1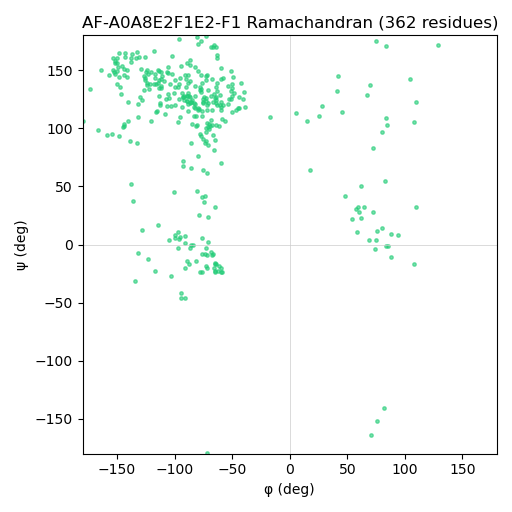 103 ? 16.936 9.112 -6.853 1.00 65.12 103 LYS A CA 1
ATOM 737 C C . LYS A 1 103 ? 17.593 10.365 -7.451 1.00 65.12 103 LYS A C 1
ATOM 739 O O . LYS A 1 103 ? 18.777 10.580 -7.223 1.00 65.12 103 LYS A O 1
ATOM 744 N N . ASP A 1 104 ? 16.820 11.184 -8.166 1.00 60.34 104 ASP A N 1
ATOM 745 C CA . ASP A 1 104 ? 17.294 12.349 -8.916 1.00 60.34 104 ASP A CA 1
ATOM 746 C C . ASP A 1 104 ? 17.167 13.686 -8.165 1.00 60.34 104 ASP A C 1
ATOM 748 O O . ASP A 1 104 ? 17.525 14.730 -8.715 1.00 60.34 104 ASP A O 1
ATOM 752 N N . ASP A 1 105 ? 16.746 13.686 -6.893 1.00 51.03 105 ASP A N 1
ATOM 753 C CA . ASP A 1 105 ? 16.749 14.885 -6.037 1.00 51.03 105 ASP A CA 1
ATOM 754 C C . ASP A 1 105 ? 18.170 15.283 -5.569 1.00 51.03 105 ASP A C 1
ATOM 756 O O . ASP A 1 105 ? 18.399 15.749 -4.451 1.00 51.03 105 ASP A O 1
ATOM 760 N N . ASP A 1 106 ? 19.141 15.207 -6.481 1.00 49.72 106 ASP A N 1
ATOM 761 C CA . ASP A 1 106 ? 20.422 15.915 -6.436 1.00 49.72 106 ASP A CA 1
ATOM 762 C C . ASP A 1 106 ? 20.237 17.409 -6.784 1.00 49.72 106 ASP A C 1
ATOM 764 O O . ASP A 1 106 ? 21.085 18.060 -7.406 1.00 49.72 106 ASP A O 1
ATOM 768 N N . SER A 1 107 ? 19.126 18.022 -6.360 1.00 45.00 107 SER A N 1
ATOM 769 C CA . SER A 1 107 ? 18.895 19.457 -6.514 1.00 45.00 107 SER A CA 1
ATOM 770 C C . SER A 1 107 ? 19.718 20.259 -5.496 1.00 45.00 107 SER A C 1
ATOM 772 O O . SER A 1 107 ? 19.194 20.969 -4.638 1.00 45.00 107 SER A O 1
ATOM 774 N N . SER A 1 108 ? 21.044 20.183 -5.614 1.00 43.41 108 SER A N 1
ATOM 775 C CA . SER A 1 108 ? 21.939 21.269 -5.228 1.00 43.41 108 SER A CA 1
ATOM 776 C C . SER A 1 108 ? 23.144 21.344 -6.174 1.00 43.41 108 SER A C 1
ATOM 778 O O . SER A 1 108 ? 24.133 20.641 -6.003 1.00 43.41 108 SER A O 1
ATOM 780 N N . ASN A 1 109 ? 23.047 22.309 -7.095 1.00 32.53 109 ASN A N 1
ATOM 781 C CA . ASN A 1 109 ? 24.082 22.945 -7.918 1.00 32.53 109 ASN A CA 1
ATOM 782 C C . ASN A 1 109 ? 24.547 22.284 -9.225 1.00 32.53 109 ASN A C 1
ATOM 784 O O . ASN A 1 109 ? 25.410 21.415 -9.278 1.00 32.53 109 ASN A O 1
ATOM 788 N N . SER A 1 110 ? 24.135 22.941 -10.309 1.00 38.38 110 SER A N 1
ATOM 789 C CA . SER A 1 110 ? 24.877 23.085 -11.555 1.00 38.38 110 SER A CA 1
ATOM 790 C C . SER A 1 110 ? 26.318 23.565 -11.300 1.00 38.38 110 SER A C 1
ATOM 792 O O . SER A 1 110 ? 26.533 24.716 -10.919 1.00 38.38 110 SER A O 1
ATOM 794 N N . ALA A 1 111 ? 27.311 22.722 -11.589 1.00 29.53 111 ALA A N 1
ATOM 795 C CA . ALA A 1 111 ? 28.677 23.144 -11.907 1.00 29.53 111 ALA A CA 1
ATOM 796 C C . ALA A 1 111 ? 29.381 22.089 -12.783 1.00 29.53 111 ALA A C 1
ATOM 798 O O . ALA A 1 111 ? 29.927 21.107 -12.301 1.00 29.53 111 ALA A O 1
ATOM 799 N N . SER A 1 112 ? 29.325 22.330 -14.095 1.00 30.28 112 SER A N 1
ATOM 800 C CA . SER A 1 112 ? 30.362 22.079 -15.111 1.00 30.28 112 SER A CA 1
ATOM 801 C C . SER A 1 112 ? 31.391 20.951 -14.912 1.00 30.28 112 SER A C 1
ATOM 803 O O . SER A 1 112 ? 32.292 21.044 -14.087 1.00 30.28 112 SER A O 1
ATOM 805 N N . SER A 1 113 ? 31.361 20.010 -15.864 1.00 31.28 113 SER A N 1
ATOM 806 C CA . SER A 1 113 ? 32.510 19.461 -16.607 1.00 31.28 113 SER A CA 1
ATOM 807 C C . SER A 1 113 ? 33.904 19.931 -16.161 1.00 31.28 113 SER A C 1
ATOM 809 O O . SER A 1 113 ? 34.322 21.040 -16.495 1.00 31.28 113 SER A O 1
ATOM 811 N N . ALA A 1 114 ? 34.688 19.006 -15.611 1.00 26.47 114 ALA A N 1
ATOM 812 C CA . ALA A 1 114 ? 36.136 19.011 -15.762 1.00 26.47 114 ALA A CA 1
ATOM 813 C C . ALA A 1 114 ? 36.636 17.573 -15.953 1.00 26.47 114 ALA A C 1
ATOM 815 O O . ALA A 1 114 ? 36.693 16.776 -15.021 1.00 26.47 114 ALA A O 1
ATOM 816 N N . ARG A 1 115 ? 37.019 17.263 -17.198 1.00 31.34 115 ARG A N 1
ATOM 817 C CA . ARG A 1 115 ? 38.146 16.365 -17.456 1.00 31.34 115 ARG A CA 1
ATOM 818 C C . ARG A 1 115 ? 39.318 16.876 -16.621 1.00 31.34 115 ARG A C 1
ATOM 820 O O . ARG A 1 115 ? 39.705 18.022 -16.827 1.00 31.34 115 ARG A O 1
ATOM 827 N N . ASP A 1 116 ? 39.939 16.020 -15.821 1.00 22.95 116 ASP A N 1
ATOM 828 C CA . ASP A 1 116 ? 41.389 15.991 -15.873 1.00 22.95 116 ASP A CA 1
ATOM 829 C C . ASP A 1 116 ? 41.994 14.621 -15.596 1.00 22.95 116 ASP A C 1
ATOM 831 O O . ASP A 1 116 ? 41.490 13.781 -14.854 1.00 22.95 116 ASP A O 1
ATOM 835 N N . THR A 1 117 ? 43.071 14.437 -16.333 1.00 27.70 117 THR A N 1
ATOM 836 C CA . THR A 1 117 ? 43.896 13.257 -16.526 1.00 27.70 117 THR A CA 1
ATOM 837 C C . THR A 1 117 ? 45.006 13.307 -15.483 1.00 27.70 117 THR A C 1
ATOM 839 O O . THR A 1 117 ? 45.486 14.402 -15.227 1.00 27.70 117 THR A O 1
ATOM 842 N N . LEU A 1 118 ? 45.472 12.170 -14.950 1.00 23.34 118 LEU A N 1
ATOM 843 C CA . LEU A 1 118 ? 46.906 11.890 -14.717 1.00 23.34 118 LEU A CA 1
ATOM 844 C C . LEU A 1 118 ? 47.109 10.492 -14.094 1.00 23.34 118 LEU A C 1
ATOM 846 O O . LEU A 1 118 ? 46.830 10.267 -12.923 1.00 23.34 118 LEU A O 1
ATOM 850 N N . THR A 1 119 ? 47.605 9.588 -14.952 1.00 27.86 119 THR A N 1
ATOM 851 C CA . THR A 1 119 ? 48.777 8.691 -14.779 1.00 27.86 119 THR A CA 1
ATOM 852 C C . THR A 1 119 ? 48.947 7.931 -13.462 1.00 27.86 119 THR A C 1
ATOM 854 O O . THR A 1 119 ? 49.146 8.516 -12.407 1.00 27.86 119 THR A O 1
ATOM 857 N N . ASP A 1 120 ? 48.848 6.603 -13.503 1.00 24.97 120 ASP A N 1
ATOM 858 C CA . ASP A 1 120 ? 49.924 5.654 -13.876 1.00 24.97 120 ASP A CA 1
ATOM 859 C C . ASP A 1 120 ? 50.826 5.316 -12.682 1.00 24.97 120 ASP A C 1
ATOM 861 O O . ASP A 1 120 ? 51.717 6.072 -12.307 1.00 24.97 120 ASP A O 1
ATOM 865 N N . HIS A 1 121 ? 50.595 4.129 -12.122 1.00 25.33 121 HIS A N 1
ATOM 866 C CA . HIS A 1 121 ? 51.689 3.260 -11.715 1.00 25.33 121 HIS A CA 1
ATOM 867 C C . HIS A 1 121 ? 51.305 1.796 -11.961 1.00 25.33 121 HIS A C 1
ATOM 869 O O . HIS A 1 121 ? 50.529 1.184 -11.230 1.00 25.33 121 HIS A O 1
ATOM 875 N N . SER A 1 122 ? 51.860 1.289 -13.058 1.00 26.11 122 SER A N 1
ATOM 876 C CA . SER A 1 122 ? 51.952 -0.107 -13.488 1.00 26.11 122 SER A CA 1
ATOM 877 C C . SER A 1 122 ? 52.770 -1.016 -12.545 1.00 26.11 122 SER A C 1
ATOM 879 O O 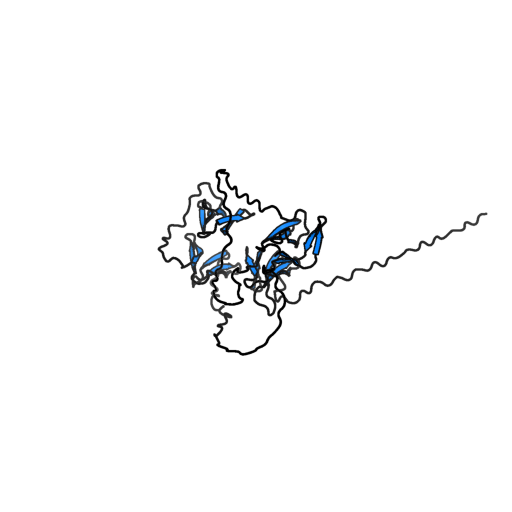. SER A 1 122 ? 53.627 -0.524 -11.807 1.00 26.11 122 SER A O 1
ATOM 881 N N . LEU A 1 123 ? 52.554 -2.333 -12.734 1.00 25.78 123 LEU A N 1
ATOM 882 C CA . LEU A 1 123 ? 53.279 -3.559 -12.316 1.00 25.78 123 LEU A CA 1
ATOM 883 C C . LEU A 1 123 ? 52.533 -4.384 -11.241 1.00 25.78 123 LEU A C 1
ATOM 885 O O . LEU A 1 123 ? 52.226 -3.874 -10.174 1.00 25.78 123 LEU A O 1
ATOM 889 N N . ASP A 1 124 ? 52.200 -5.667 -11.418 1.00 23.55 124 ASP A N 1
ATOM 890 C CA . ASP A 1 124 ? 52.682 -6.669 -12.374 1.00 23.55 124 ASP A CA 1
ATOM 891 C C . ASP A 1 124 ? 51.609 -7.730 -12.678 1.00 23.55 124 ASP A C 1
ATOM 893 O O . ASP A 1 124 ? 50.821 -8.130 -11.819 1.00 23.55 124 ASP A O 1
ATOM 897 N N . VAL A 1 125 ? 51.628 -8.209 -13.921 1.00 23.52 125 VAL A N 1
ATOM 898 C CA . VAL A 1 125 ? 50.799 -9.294 -14.452 1.00 23.52 125 VAL A CA 1
ATOM 899 C C . VAL A 1 125 ? 51.546 -10.617 -14.285 1.00 23.52 125 VAL A C 1
ATOM 901 O O . VAL A 1 125 ? 52.624 -10.796 -14.846 1.00 23.52 125 VAL A O 1
ATOM 904 N N . VAL A 1 126 ? 50.930 -11.594 -13.615 1.00 25.47 126 VAL A N 1
ATOM 905 C CA . VAL A 1 126 ? 51.242 -13.018 -13.814 1.00 25.47 126 VAL A CA 1
ATOM 906 C C . VAL A 1 126 ? 49.971 -13.722 -14.276 1.00 25.47 126 VAL A C 1
ATOM 908 O O . VAL A 1 126 ? 49.043 -13.947 -13.507 1.00 25.47 126 VAL A O 1
ATOM 911 N N . VAL A 1 127 ? 49.948 -14.070 -15.562 1.00 26.52 127 VAL A N 1
ATOM 912 C CA . VAL A 1 127 ? 48.968 -14.973 -16.175 1.00 26.52 127 VAL A CA 1
ATOM 913 C C . VAL A 1 127 ? 49.464 -16.411 -16.029 1.00 26.52 127 VAL A C 1
ATOM 915 O O . VAL A 1 127 ? 50.580 -16.709 -16.460 1.00 26.52 127 VAL A O 1
ATOM 918 N N . ARG A 1 128 ? 48.614 -17.303 -15.497 1.00 23.55 128 ARG A N 1
ATOM 919 C CA . ARG A 1 128 ? 48.453 -18.691 -15.980 1.00 23.55 128 ARG A CA 1
ATOM 920 C C . ARG A 1 128 ? 47.201 -19.376 -15.406 1.00 23.55 128 ARG A C 1
ATOM 922 O O . ARG A 1 128 ? 47.196 -19.855 -14.282 1.00 23.55 128 ARG A O 1
ATOM 929 N N . ASP A 1 129 ? 46.171 -19.362 -16.247 1.00 25.23 129 ASP A N 1
ATOM 930 C CA . ASP A 1 129 ? 45.242 -20.421 -16.665 1.00 25.23 129 ASP A CA 1
ATOM 931 C C . ASP A 1 129 ? 44.624 -21.483 -15.726 1.00 25.23 129 ASP A C 1
ATOM 933 O O . ASP A 1 129 ? 45.284 -22.322 -15.118 1.00 25.23 129 ASP A O 1
ATOM 937 N N . THR A 1 130 ? 43.301 -21.574 -15.934 1.00 29.73 130 THR A N 1
ATOM 938 C CA . THR A 1 130 ? 42.398 -22.744 -15.973 1.00 29.73 130 THR A CA 1
ATOM 939 C C . THR A 1 130 ? 41.902 -23.367 -14.668 1.00 29.73 130 THR A C 1
ATOM 941 O O . THR A 1 130 ? 42.476 -24.303 -14.124 1.00 29.73 130 THR A O 1
ATOM 944 N N . GLY A 1 131 ? 40.696 -22.944 -14.284 1.00 25.94 131 GLY A N 1
ATOM 945 C CA . GLY A 1 131 ? 39.774 -23.707 -13.450 1.00 25.94 131 GLY A CA 1
ATOM 946 C C . GLY A 1 131 ? 38.356 -23.183 -13.649 1.00 25.94 131 GLY A C 1
ATOM 947 O O . GLY A 1 131 ? 37.976 -22.193 -13.040 1.00 25.94 131 GLY A O 1
ATOM 948 N N . ALA A 1 132 ? 37.601 -23.807 -14.554 1.00 41.44 132 ALA A N 1
ATOM 949 C CA . ALA A 1 132 ? 36.183 -23.532 -14.735 1.00 41.44 132 ALA A CA 1
ATOM 950 C C . ALA A 1 132 ? 35.408 -24.008 -13.499 1.00 41.44 132 ALA A C 1
ATOM 952 O O . ALA A 1 132 ? 35.349 -25.206 -13.222 1.00 41.44 132 ALA A O 1
ATOM 953 N N . SER A 1 133 ? 34.791 -23.074 -12.786 1.00 31.88 133 SER A N 1
ATOM 954 C CA . SER A 1 133 ? 33.741 -23.349 -11.810 1.00 31.88 133 SER A CA 1
ATOM 955 C C . SER A 1 133 ? 32.677 -22.264 -11.929 1.00 31.88 133 SER A C 1
ATOM 957 O O . SER A 1 133 ? 32.991 -21.079 -11.840 1.00 31.88 133 SER A O 1
ATOM 959 N N . ASN A 1 134 ? 31.442 -22.703 -12.182 1.00 32.38 134 ASN A N 1
ATOM 960 C CA . ASN A 1 134 ? 30.215 -21.908 -12.208 1.00 32.38 134 ASN A CA 1
ATOM 961 C C . ASN A 1 134 ? 30.180 -20.860 -11.084 1.00 32.38 134 ASN A C 1
ATOM 963 O O . ASN A 1 134 ? 30.345 -21.246 -9.925 1.00 32.38 134 ASN A O 1
ATOM 967 N N . PRO A 1 135 ? 29.867 -19.584 -11.368 1.00 33.88 135 PRO A N 1
ATOM 968 C CA . PRO A 1 135 ? 29.346 -18.706 -10.342 1.00 33.88 135 PRO A CA 1
ATOM 969 C C . PRO A 1 135 ? 27.872 -19.065 -10.143 1.00 33.88 135 PRO A C 1
ATOM 971 O O . PRO A 1 135 ? 26.993 -18.625 -10.879 1.00 33.88 135 PRO A O 1
ATOM 974 N N . THR A 1 136 ? 27.606 -19.913 -9.156 1.00 29.31 136 THR A N 1
ATOM 975 C CA . THR A 1 136 ? 26.293 -19.957 -8.518 1.00 29.31 136 THR A CA 1
ATOM 976 C C . THR A 1 136 ? 26.170 -18.650 -7.737 1.00 29.31 136 THR A C 1
ATOM 978 O O . THR A 1 136 ? 26.813 -18.488 -6.701 1.00 29.31 136 THR A O 1
ATOM 981 N N . THR A 1 137 ? 25.433 -17.673 -8.262 1.00 34.00 137 THR A N 1
ATOM 982 C CA . THR A 1 137 ? 25.009 -16.499 -7.492 1.00 34.00 137 THR A CA 1
ATOM 983 C C . THR A 1 137 ? 23.906 -16.942 -6.543 1.00 34.00 137 THR A C 1
ATOM 985 O O . THR A 1 137 ? 22.727 -16.939 -6.881 1.00 34.00 137 THR A O 1
ATOM 988 N N . ASP A 1 138 ? 24.344 -17.408 -5.381 1.00 30.73 138 ASP A N 1
ATOM 989 C CA . ASP A 1 138 ? 23.530 -17.744 -4.223 1.00 30.73 138 ASP A CA 1
ATOM 990 C C . ASP A 1 138 ? 23.138 -16.430 -3.527 1.00 30.73 138 ASP A C 1
ATOM 992 O O . ASP A 1 138 ? 23.913 -15.855 -2.764 1.00 30.73 138 ASP A O 1
ATOM 996 N N . PHE A 1 139 ? 21.972 -15.888 -3.880 1.00 34.69 139 PHE A N 1
ATOM 997 C CA . PHE A 1 139 ? 21.351 -14.768 -3.170 1.00 34.69 139 PHE A CA 1
ATOM 998 C C . PHE A 1 139 ? 20.395 -15.318 -2.107 1.00 34.69 139 PHE A C 1
ATOM 1000 O O . PHE A 1 139 ? 19.177 -15.205 -2.201 1.00 34.69 139 PHE A O 1
ATOM 1007 N N . THR A 1 140 ? 20.947 -15.895 -1.045 1.00 33.75 140 THR A N 1
ATOM 1008 C CA . THR A 1 140 ? 20.245 -16.013 0.238 1.00 33.75 140 THR A CA 1
ATOM 1009 C C . THR A 1 140 ? 20.333 -14.674 0.975 1.00 33.75 140 THR A C 1
ATOM 1011 O O . THR A 1 140 ? 21.113 -14.515 1.907 1.00 33.75 140 THR A O 1
ATOM 1014 N N . SER A 1 141 ? 19.539 -13.683 0.552 1.00 41.34 141 SER A N 1
ATOM 1015 C CA . SER A 1 141 ? 19.327 -12.422 1.292 1.00 41.34 141 SER A CA 1
ATOM 1016 C C . SER A 1 141 ? 17.994 -12.451 2.055 1.00 41.34 141 SER A C 1
ATOM 1018 O O . SER A 1 141 ? 17.195 -11.528 2.021 1.00 41.34 141 SER A O 1
ATOM 1020 N N . LEU A 1 142 ? 17.728 -13.574 2.724 1.00 45.62 142 LEU A N 1
ATOM 1021 C CA . LEU A 1 142 ? 16.596 -13.754 3.645 1.00 45.62 142 LEU A CA 1
ATOM 1022 C C . LEU A 1 142 ? 17.053 -13.739 5.115 1.00 45.62 142 LEU A C 1
ATOM 1024 O O . LEU A 1 142 ? 16.259 -13.989 6.017 1.00 45.62 142 LEU A O 1
ATOM 1028 N N . GLU A 1 143 ? 18.342 -13.501 5.377 1.00 49.19 143 GLU A N 1
ATOM 1029 C CA . GLU A 1 143 ? 18.974 -14.031 6.589 1.00 49.19 143 GLU A CA 1
ATOM 1030 C C . GLU A 1 143 ? 19.138 -13.073 7.774 1.00 49.19 143 GLU A C 1
ATOM 1032 O O . GLU A 1 143 ? 19.735 -13.477 8.769 1.00 49.19 143 GLU A O 1
ATOM 1037 N N . GLN A 1 144 ? 18.621 -11.842 7.751 1.00 66.31 144 GLN A N 1
ATOM 1038 C CA . GLN A 1 144 ? 18.787 -10.940 8.909 1.00 66.31 144 GLN A CA 1
ATOM 1039 C C . GLN A 1 144 ? 17.523 -10.182 9.310 1.00 66.31 144 GLN A C 1
ATOM 1041 O O . GLN A 1 144 ? 17.592 -9.049 9.783 1.00 66.31 144 GLN A O 1
ATOM 1046 N N . MET A 1 145 ? 16.362 -10.839 9.219 1.00 77.62 145 MET A N 1
ATOM 1047 C CA . MET A 1 145 ? 15.252 -10.411 10.068 1.00 77.62 145 MET A CA 1
ATOM 1048 C C . MET A 1 145 ? 15.640 -10.609 11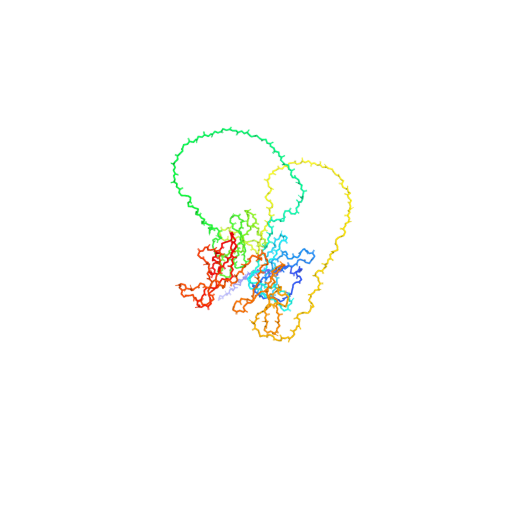.544 1.00 77.62 145 MET A C 1
ATOM 1050 O O . MET A 1 145 ? 16.235 -11.637 11.891 1.00 77.62 145 MET A O 1
ATOM 1054 N N . PRO A 1 146 ? 15.288 -9.656 12.418 1.00 80.62 146 PRO A N 1
ATOM 1055 C CA . PRO A 1 146 ? 15.289 -9.848 13.861 1.00 80.62 146 PRO A CA 1
ATOM 1056 C C . PRO A 1 146 ? 14.752 -11.221 14.283 1.00 80.62 146 PRO A C 1
ATOM 1058 O O . PRO A 1 146 ? 13.641 -11.603 13.908 1.00 80.62 146 PRO A O 1
ATOM 1061 N N . GLN A 1 147 ? 15.523 -11.977 15.065 1.00 83.81 147 GLN A N 1
ATOM 1062 C CA . GLN A 1 147 ? 15.044 -13.251 15.597 1.00 83.81 147 GLN A CA 1
ATOM 1063 C C . GLN A 1 147 ? 14.335 -13.034 16.930 1.00 83.81 147 GLN A C 1
ATOM 1065 O O . GLN A 1 147 ? 14.882 -12.430 17.839 1.00 83.81 147 GLN A O 1
ATOM 1070 N N . GLY A 1 148 ? 13.135 -13.592 17.077 1.00 88.12 148 GLY A N 1
ATOM 1071 C CA . GLY A 1 148 ? 12.402 -13.577 18.342 1.00 88.12 148 GLY A CA 1
ATOM 1072 C C . GLY A 1 148 ? 10.972 -13.075 18.211 1.00 88.12 148 GLY A C 1
ATOM 1073 O O . GLY A 1 148 ? 10.537 -12.625 17.154 1.00 88.12 148 GLY A O 1
ATOM 1074 N N . SER A 1 149 ? 10.230 -13.207 19.309 1.00 91.81 1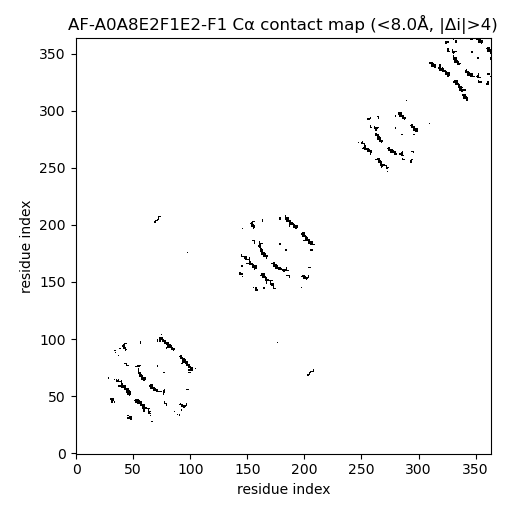49 SER A N 1
ATOM 1075 C CA . SER A 1 149 ? 8.931 -12.561 19.465 1.00 91.81 149 SER A CA 1
ATOM 1076 C C . SER A 1 149 ? 9.132 -11.084 19.767 1.00 91.81 149 SER A C 1
ATOM 1078 O O . SER A 1 149 ? 9.966 -10.757 20.609 1.00 91.81 149 SER A O 1
ATOM 1080 N N . CYS A 1 150 ? 8.317 -10.229 19.175 1.00 94.88 150 CYS A N 1
ATOM 1081 C CA . CYS A 1 150 ? 8.355 -8.789 19.394 1.00 94.88 150 CYS A CA 1
ATOM 1082 C C . CYS A 1 150 ? 7.041 -8.281 19.994 1.00 94.88 150 CYS A C 1
ATOM 1084 O O . CYS A 1 150 ? 6.030 -8.993 20.027 1.00 94.88 150 CYS A O 1
ATOM 1086 N N . VAL A 1 151 ? 7.048 -7.043 20.490 1.00 94.25 151 VAL A N 1
ATOM 1087 C CA . VAL A 1 151 ? 5.821 -6.367 20.927 1.00 94.25 151 VAL A CA 1
ATOM 1088 C C . VAL A 1 151 ? 5.173 -5.707 19.708 1.00 94.25 151 VAL A C 1
ATOM 1090 O O . VAL A 1 151 ? 5.841 -4.902 19.056 1.00 94.25 151 VAL A O 1
ATOM 1093 N N . PRO A 1 152 ? 3.896 -6.008 19.389 1.00 92.69 152 PRO A N 1
ATOM 1094 C CA . PRO A 1 152 ? 3.207 -5.396 18.258 1.00 92.69 152 PRO A CA 1
ATOM 1095 C C . PRO A 1 152 ? 3.358 -3.875 18.253 1.00 92.69 152 PRO A C 1
ATOM 1097 O O . PRO A 1 152 ? 3.321 -3.260 19.320 1.00 92.69 152 PRO A O 1
ATOM 1100 N N . THR A 1 153 ? 3.475 -3.280 17.064 1.00 85.25 153 THR A N 1
ATOM 1101 C CA . THR A 1 153 ? 3.695 -1.835 16.814 1.00 85.25 153 THR A CA 1
ATOM 1102 C C . THR A 1 153 ? 5.100 -1.295 17.096 1.00 85.25 153 THR A C 1
ATOM 1104 O O . THR A 1 153 ? 5.354 -0.129 16.804 1.00 85.25 153 THR A O 1
ATOM 1107 N N . LEU A 1 154 ? 6.031 -2.106 17.610 1.00 95.19 154 LEU A N 1
ATOM 1108 C CA . LEU A 1 154 ? 7.434 -1.698 17.691 1.00 95.19 154 LEU A CA 1
ATOM 1109 C C . LEU A 1 154 ? 8.164 -1.908 16.364 1.00 95.19 154 LEU A C 1
ATOM 1111 O O . LEU A 1 154 ? 7.834 -2.795 15.576 1.00 95.19 154 LEU A O 1
ATOM 1115 N N . TYR A 1 155 ? 9.192 -1.094 16.161 1.00 96.38 155 TYR A N 1
ATOM 1116 C CA . TYR A 1 155 ? 10.071 -1.110 15.006 1.00 96.38 155 TYR A CA 1
ATOM 1117 C C . TYR A 1 155 ? 11.480 -1.522 15.411 1.00 96.38 155 TYR A C 1
ATOM 1119 O O . TYR A 1 155 ? 11.934 -1.226 16.519 1.00 96.38 155 TYR A O 1
ATOM 1127 N N . SER A 1 156 ? 12.200 -2.167 14.500 1.00 96.88 156 SER A N 1
ATOM 1128 C CA . SER A 1 156 ? 13.626 -2.424 14.662 1.00 96.88 156 SER A CA 1
ATOM 1129 C C . SER A 1 156 ? 14.361 -2.339 13.329 1.00 96.88 156 SER A C 1
ATOM 1131 O O . SER A 1 156 ? 13.828 -2.710 12.283 1.00 96.88 156 SER A O 1
ATOM 1133 N N . CYS A 1 157 ? 15.601 -1.865 13.374 1.00 96.00 157 CYS A N 1
ATOM 1134 C CA . CYS A 1 157 ? 16.499 -1.890 12.229 1.00 96.00 157 CYS A CA 1
ATOM 1135 C C . CYS A 1 157 ? 17.226 -3.233 12.192 1.00 96.00 157 CYS A C 1
ATOM 1137 O O . CYS A 1 157 ? 17.642 -3.742 13.237 1.00 96.00 157 CYS A O 1
ATOM 1139 N N . ASP A 1 158 ? 17.411 -3.798 11.003 1.00 93.94 158 ASP A N 1
ATOM 1140 C CA . ASP A 1 158 ? 18.308 -4.944 10.849 1.00 93.94 158 ASP A CA 1
ATOM 1141 C C . ASP A 1 158 ? 19.770 -4.573 11.182 1.00 93.94 158 ASP A C 1
ATOM 1143 O O . ASP A 1 158 ? 20.133 -3.405 11.357 1.00 93.94 158 ASP A O 1
ATOM 1147 N N . SER A 1 159 ? 20.649 -5.573 11.274 1.00 89.50 159 SER A N 1
ATOM 1148 C CA . SER A 1 159 ? 22.063 -5.354 11.616 1.00 89.50 159 SER A CA 1
ATOM 1149 C C . SER A 1 159 ? 22.823 -4.492 10.603 1.00 89.50 159 SER A C 1
ATOM 1151 O O . SER A 1 159 ? 23.842 -3.895 10.957 1.00 89.50 159 SER A O 1
ATOM 1153 N N . GLY A 1 160 ? 22.346 -4.422 9.358 1.00 89.12 160 GLY A N 1
ATOM 1154 C CA . GLY A 1 160 ? 22.897 -3.547 8.324 1.00 89.12 160 GLY A CA 1
ATOM 1155 C C . GLY A 1 160 ? 22.396 -2.103 8.413 1.00 89.12 160 GLY A C 1
ATOM 1156 O O . GLY A 1 160 ? 22.973 -1.223 7.770 1.00 89.12 160 GLY A O 1
ATOM 1157 N N . GLY A 1 161 ? 21.338 -1.848 9.187 1.00 91.69 161 GLY A N 1
ATOM 1158 C CA . GLY A 1 161 ? 20.589 -0.598 9.137 1.00 91.69 161 GLY A CA 1
ATOM 1159 C C . GLY A 1 161 ? 20.041 -0.313 7.738 1.00 91.69 161 GLY A C 1
ATOM 1160 O O . GLY A 1 161 ? 19.977 0.851 7.353 1.00 91.69 161 GLY A O 1
ATOM 1161 N N . ILE A 1 162 ? 19.739 -1.358 6.970 1.00 92.38 162 ILE A N 1
ATOM 1162 C CA . ILE A 1 162 ? 19.195 -1.285 5.611 1.00 92.38 162 ILE A CA 1
ATOM 1163 C C . ILE A 1 162 ? 17.677 -1.377 5.688 1.00 92.38 162 ILE A C 1
ATOM 1165 O O . ILE A 1 162 ? 16.988 -0.616 5.030 1.00 92.38 162 ILE A O 1
ATOM 1169 N N . ASN A 1 163 ? 17.153 -2.254 6.541 1.00 93.06 163 ASN A N 1
ATOM 1170 C CA . ASN A 1 163 ? 15.730 -2.554 6.583 1.00 93.06 163 ASN A CA 1
ATOM 1171 C C . ASN A 1 163 ? 15.076 -2.046 7.868 1.00 93.06 163 ASN A C 1
ATOM 1173 O O . ASN A 1 163 ? 15.600 -2.255 8.968 1.00 93.06 163 ASN A O 1
ATOM 1177 N N . ILE A 1 164 ? 13.893 -1.447 7.726 1.00 94.75 164 ILE A N 1
ATOM 1178 C CA . ILE A 1 164 ? 12.950 -1.212 8.819 1.00 94.75 164 ILE A CA 1
ATOM 1179 C C . ILE A 1 164 ? 12.055 -2.442 8.932 1.00 94.75 164 ILE A C 1
ATOM 1181 O O . ILE A 1 164 ? 11.317 -2.781 8.005 1.00 94.75 164 ILE A O 1
ATOM 1185 N N . ASN A 1 165 ? 12.072 -3.078 10.096 1.00 95.44 165 ASN A N 1
ATOM 1186 C CA . ASN A 1 165 ? 11.171 -4.167 10.445 1.00 95.44 165 ASN A CA 1
ATOM 1187 C C . ASN A 1 165 ? 10.103 -3.643 11.405 1.00 95.44 165 ASN A C 1
ATOM 1189 O O . ASN A 1 165 ? 10.423 -2.901 12.334 1.00 95.44 165 ASN A O 1
ATOM 1193 N N . VAL A 1 166 ? 8.854 -4.051 11.203 1.00 95.62 166 VAL A N 1
ATOM 1194 C CA . VAL A 1 166 ? 7.724 -3.745 12.087 1.00 95.62 166 VAL A CA 1
ATOM 1195 C C . VAL A 1 166 ? 7.210 -5.027 12.727 1.00 95.62 166 VAL A C 1
ATOM 1197 O O . VAL A 1 166 ? 7.125 -6.076 12.085 1.00 95.62 166 VAL A O 1
ATOM 1200 N N . CYS A 1 167 ? 6.874 -4.957 14.010 1.00 94.81 167 CYS A N 1
ATOM 1201 C CA . CYS A 1 167 ? 6.270 -6.073 14.709 1.00 94.81 167 CYS A CA 1
ATOM 1202 C C . CYS A 1 167 ? 4.762 -6.124 14.456 1.00 94.81 167 CYS A C 1
ATOM 1204 O O . CYS A 1 167 ? 4.017 -5.215 14.844 1.00 94.81 167 CYS A O 1
ATOM 1206 N N . ASN A 1 168 ? 4.299 -7.207 13.837 1.00 86.50 168 ASN A N 1
ATOM 1207 C CA . ASN A 1 168 ? 2.885 -7.407 13.548 1.00 86.50 168 ASN A CA 1
ATOM 1208 C C . ASN A 1 168 ? 2.082 -7.835 14.796 1.00 86.50 168 ASN A C 1
ATOM 1210 O O . ASN A 1 168 ? 2.623 -8.096 15.872 1.00 86.50 168 ASN A O 1
ATOM 1214 N N . SER A 1 169 ? 0.759 -7.945 14.650 1.00 85.44 169 SER A N 1
ATOM 1215 C CA . SER A 1 169 ? -0.157 -8.334 15.735 1.00 85.44 169 SER A CA 1
ATOM 1216 C C . SER A 1 169 ? 0.039 -9.765 16.256 1.00 85.44 169 SER A C 1
ATOM 1218 O O . SER A 1 169 ? -0.424 -10.079 17.352 1.00 85.44 169 SER A O 1
ATOM 1220 N N . LEU A 1 170 ? 0.743 -10.623 15.510 1.00 87.81 170 LEU A N 1
ATOM 1221 C CA . LEU A 1 170 ? 1.109 -11.981 15.923 1.00 87.81 170 LEU A CA 1
ATOM 1222 C C . LEU A 1 170 ? 2.410 -12.015 16.743 1.00 87.81 170 LEU A C 1
ATOM 1224 O O . LEU A 1 170 ? 2.838 -13.094 17.155 1.00 87.81 170 LEU A O 1
ATOM 1228 N N . GLY A 1 171 ? 3.041 -10.860 16.981 1.00 92.25 171 GLY A N 1
ATOM 1229 C CA . GLY A 1 171 ? 4.334 -10.772 17.657 1.00 92.25 171 GLY A CA 1
ATOM 1230 C C . GLY A 1 171 ? 5.486 -11.271 16.786 1.00 92.25 171 GLY A C 1
ATOM 1231 O O . GLY A 1 171 ? 6.467 -11.790 17.319 1.00 92.25 171 GLY A O 1
ATOM 1232 N N . GLN A 1 172 ? 5.349 -11.170 15.460 1.00 93.81 172 GLN A N 1
ATOM 1233 C CA . GLN A 1 172 ? 6.369 -11.554 14.488 1.00 93.81 172 GLN A CA 1
ATOM 1234 C C . GLN A 1 172 ? 6.881 -10.321 13.745 1.00 93.81 172 GLN A C 1
ATOM 1236 O O . GLN A 1 172 ? 6.109 -9.429 13.387 1.00 93.81 172 GLN A O 1
ATOM 1241 N N . TRP A 1 173 ? 8.184 -10.297 13.483 1.00 93.50 173 TRP A N 1
ATOM 1242 C CA . TRP A 1 173 ? 8.796 -9.274 12.649 1.00 93.50 173 TRP A CA 1
ATOM 1243 C C . TRP A 1 173 ? 8.400 -9.460 11.186 1.00 93.50 173 TRP A C 1
ATOM 1245 O O . TRP A 1 173 ? 8.459 -10.568 10.652 1.00 93.50 173 TRP A O 1
ATOM 1255 N N . ALA A 1 174 ? 8.009 -8.364 10.549 1.00 90.81 174 ALA A N 1
ATOM 1256 C CA . ALA A 1 174 ? 7.789 -8.271 9.117 1.00 90.81 174 ALA A CA 1
ATOM 1257 C C . ALA A 1 174 ? 8.610 -7.107 8.560 1.00 90.81 174 ALA A C 1
ATOM 1259 O O . ALA A 1 174 ? 8.774 -6.080 9.224 1.00 90.81 174 ALA A O 1
ATOM 1260 N N . LEU A 1 175 ? 9.117 -7.263 7.339 1.00 92.81 175 LEU A N 1
ATOM 1261 C CA . LEU A 1 175 ? 9.763 -6.168 6.628 1.00 92.81 175 LEU A CA 1
ATOM 1262 C C . LEU A 1 175 ? 8.722 -5.074 6.358 1.00 92.81 175 LEU A C 1
ATOM 1264 O O . LEU A 1 175 ? 7.694 -5.339 5.740 1.00 92.81 175 LEU A O 1
ATOM 1268 N N . SER A 1 176 ? 8.989 -3.863 6.845 1.00 91.69 176 SER A N 1
ATOM 1269 C CA . SER A 1 176 ? 8.153 -2.686 6.603 1.00 91.69 176 SER A CA 1
ATOM 1270 C C . SER A 1 176 ? 8.671 -1.888 5.414 1.00 91.69 176 SER A C 1
ATOM 1272 O O . SER A 1 176 ? 7.892 -1.453 4.571 1.00 91.69 176 SER A O 1
ATOM 1274 N N . SER A 1 177 ? 9.984 -1.647 5.360 1.00 88.38 177 SER A N 1
ATOM 1275 C CA . SER A 1 177 ? 10.611 -0.833 4.315 1.00 88.38 177 SER A CA 1
ATOM 1276 C C . SER A 1 177 ? 12.091 -1.175 4.166 1.00 88.38 177 SER A C 1
ATOM 1278 O O . SER A 1 177 ? 12.761 -1.453 5.160 1.00 88.38 177 SER A O 1
ATOM 1280 N N . ASP A 1 178 ? 12.599 -1.093 2.939 1.00 89.44 178 ASP A N 1
ATOM 1281 C CA . ASP A 1 178 ? 14.029 -1.127 2.625 1.00 89.44 178 ASP A CA 1
ATOM 1282 C C . ASP A 1 178 ? 14.514 0.315 2.403 1.00 89.44 178 ASP A C 1
ATOM 1284 O O . ASP A 1 178 ? 14.010 1.030 1.537 1.00 89.44 178 ASP A O 1
ATOM 1288 N N . CYS A 1 179 ? 15.472 0.768 3.210 1.00 87.44 179 CYS A N 1
ATOM 1289 C CA . CYS A 1 179 ? 16.059 2.102 3.112 1.00 87.44 179 CYS A CA 1
ATOM 1290 C C . CYS A 1 179 ? 17.053 2.243 1.950 1.00 87.44 179 CYS A C 1
ATOM 1292 O O . CYS A 1 179 ? 17.540 3.348 1.704 1.00 87.44 179 CYS A O 1
ATOM 1294 N N . GLY A 1 180 ? 17.418 1.155 1.267 1.00 79.69 180 GLY A N 1
ATOM 1295 C CA . GLY A 1 180 ? 18.279 1.161 0.084 1.00 79.69 180 GLY A CA 1
ATOM 1296 C C . GLY A 1 180 ? 19.742 1.541 0.344 1.00 79.69 180 GLY A C 1
ATOM 1297 O O . GLY A 1 180 ? 20.527 1.654 -0.599 1.00 79.69 180 GLY A O 1
ATOM 1298 N N . CYS A 1 181 ? 20.142 1.752 1.602 1.00 84.19 181 CYS A N 1
ATOM 1299 C CA . CYS A 1 181 ? 21.521 2.041 1.977 1.00 84.19 181 CYS A CA 1
ATOM 1300 C C . CYS A 1 181 ? 21.883 1.534 3.378 1.00 84.19 181 CYS A C 1
ATOM 1302 O O . CYS A 1 181 ? 21.056 1.474 4.284 1.00 84.19 181 CYS A O 1
ATOM 1304 N N . PHE A 1 182 ? 23.157 1.168 3.554 1.00 86.56 182 PHE A N 1
ATOM 1305 C CA . PHE A 1 182 ? 23.702 0.743 4.843 1.00 86.56 182 PHE A CA 1
ATOM 1306 C C . PHE A 1 182 ? 23.652 1.890 5.857 1.00 86.56 182 PHE A C 1
ATOM 1308 O O . PHE A 1 182 ? 24.083 3.005 5.554 1.00 86.56 182 PHE A O 1
ATOM 1315 N N . TYR A 1 183 ? 23.215 1.586 7.080 1.00 88.44 183 TYR A N 1
ATOM 1316 C CA . TYR A 1 183 ? 23.088 2.534 8.197 1.00 88.44 183 TYR A CA 1
ATOM 1317 C C . TYR A 1 183 ? 22.103 3.688 7.969 1.00 88.44 183 TYR A C 1
ATOM 1319 O O . TYR A 1 183 ? 22.229 4.733 8.610 1.00 88.44 183 TYR A O 1
ATOM 1327 N N . CYS A 1 184 ? 21.142 3.516 7.067 1.00 92.94 184 CYS A N 1
ATOM 1328 C CA . CYS A 1 184 ? 20.124 4.523 6.792 1.00 92.94 184 CYS A CA 1
ATOM 1329 C C . CYS A 1 184 ? 18.876 4.355 7.660 1.00 92.94 184 CYS A C 1
ATOM 1331 O O . CYS A 1 184 ? 18.154 5.322 7.870 1.00 92.94 184 CYS A O 1
ATOM 1333 N N . CYS A 1 185 ? 18.639 3.175 8.225 1.00 94.81 185 CYS A N 1
ATOM 1334 C CA . CYS A 1 185 ? 17.580 2.966 9.200 1.00 94.81 185 CYS A CA 1
ATOM 1335 C C . CYS A 1 185 ? 17.945 3.611 10.545 1.00 94.81 185 CYS A C 1
ATOM 1337 O O . CYS A 1 185 ? 18.970 3.288 11.156 1.00 94.81 185 CYS A O 1
ATOM 1339 N N . HIS A 1 186 ? 17.082 4.504 11.025 1.00 94.62 186 HIS A N 1
ATOM 1340 C CA . HIS A 1 186 ? 17.184 5.123 12.340 1.00 94.62 186 HIS A CA 1
ATOM 1341 C C . HIS A 1 186 ? 15.930 4.848 13.161 1.00 94.62 186 HIS A C 1
ATOM 1343 O O . HIS A 1 186 ? 14.808 5.027 12.695 1.00 94.62 186 HIS A O 1
ATOM 1349 N N . LEU A 1 187 ? 16.134 4.455 14.417 1.00 94.50 187 LEU A N 1
ATOM 1350 C CA . LEU A 1 187 ? 15.062 4.296 15.393 1.00 94.50 187 LEU A CA 1
ATOM 1351 C C . LEU A 1 187 ? 14.707 5.647 16.023 1.00 94.50 187 LEU A C 1
ATOM 1353 O O . LEU A 1 187 ? 15.592 6.413 16.414 1.00 94.50 187 LEU A O 1
ATOM 1357 N N . SER A 1 188 ? 13.414 5.918 16.161 1.00 91.81 188 SER A N 1
ATOM 1358 C CA . SER A 1 188 ? 12.860 7.135 16.755 1.00 91.81 188 SER A CA 1
ATOM 1359 C C . SER A 1 188 ? 11.882 6.813 17.892 1.00 91.81 188 SER A C 1
ATOM 1361 O O . SER A 1 188 ? 11.394 5.695 18.043 1.00 91.81 188 SER A O 1
ATOM 1363 N N . GLY A 1 189 ? 11.612 7.803 18.745 1.00 90.81 189 GLY A N 1
ATOM 1364 C CA . GLY A 1 189 ? 10.729 7.635 19.902 1.00 90.81 189 GLY A CA 1
ATOM 1365 C C . GLY A 1 189 ? 11.370 6.879 21.072 1.00 90.81 189 GLY A C 1
ATOM 1366 O O . GLY A 1 189 ? 12.582 6.957 21.291 1.00 90.81 189 GLY A O 1
ATOM 1367 N N . ASN A 1 190 ? 10.543 6.195 21.869 1.00 92.56 190 ASN A N 1
ATOM 1368 C CA . ASN A 1 190 ? 11.010 5.461 23.046 1.00 92.56 190 ASN A CA 1
ATOM 1369 C C . ASN A 1 190 ? 11.706 4.177 22.605 1.00 92.56 190 ASN A C 1
ATOM 1371 O O . ASN A 1 190 ? 11.105 3.374 21.898 1.00 92.56 190 ASN A O 1
ATOM 1375 N N . GLN A 1 191 ? 12.948 3.990 23.050 1.00 95.62 191 GLN A N 1
ATOM 1376 C CA . GLN A 1 191 ? 13.745 2.809 22.736 1.00 95.62 191 GLN A CA 1
ATOM 1377 C C . GLN A 1 191 ? 13.719 1.816 23.897 1.00 95.62 191 GLN A C 1
ATOM 1379 O O . GLN A 1 191 ? 13.890 2.187 25.062 1.00 95.62 191 GLN A O 1
ATOM 1384 N N . PHE A 1 192 ? 13.542 0.548 23.560 1.00 94.50 192 PHE A N 1
ATOM 1385 C CA . PHE A 1 192 ? 13.553 -0.592 24.458 1.00 94.50 192 PHE A CA 1
ATOM 1386 C C . PHE A 1 192 ? 14.657 -1.541 24.012 1.00 94.50 192 PHE A C 1
ATOM 1388 O O . PHE A 1 192 ? 14.985 -1.626 22.833 1.00 94.50 192 PHE A O 1
ATOM 1395 N N . THR A 1 193 ? 15.257 -2.242 24.963 1.00 94.62 193 THR A N 1
ATOM 1396 C CA . THR A 1 193 ? 16.196 -3.317 24.656 1.00 94.62 193 THR A CA 1
ATOM 1397 C C . THR A 1 193 ? 15.559 -4.612 25.105 1.00 94.62 193 THR A C 1
ATOM 1399 O O . THR A 1 193 ? 15.193 -4.744 26.278 1.00 94.62 193 THR A O 1
ATOM 1402 N N . ASP A 1 194 ? 15.386 -5.535 24.171 1.00 89.69 194 ASP A N 1
ATOM 1403 C CA . ASP A 1 194 ? 14.790 -6.828 24.456 1.00 89.69 194 ASP A CA 1
ATOM 1404 C C . ASP A 1 194 ? 15.764 -7.730 25.249 1.00 89.69 194 ASP A C 1
ATOM 1406 O O . ASP A 1 194 ? 16.899 -7.366 25.579 1.00 89.69 194 ASP A O 1
ATOM 1410 N N . SER A 1 195 ? 15.323 -8.947 25.573 1.00 89.69 195 SER A N 1
ATOM 1411 C CA . SER A 1 195 ? 16.158 -9.913 26.302 1.00 89.69 195 SER A CA 1
ATOM 1412 C C . SER A 1 195 ? 17.396 -10.395 25.529 1.00 89.69 195 SER A C 1
ATOM 1414 O O . SER A 1 195 ? 18.308 -10.951 26.144 1.00 89.69 195 SER A O 1
ATOM 1416 N N . GLN A 1 196 ? 17.432 -10.195 24.210 1.00 89.44 196 GLN A N 1
ATOM 1417 C CA . GLN A 1 196 ? 18.526 -10.588 23.325 1.00 89.44 196 GLN A CA 1
ATOM 1418 C C . GLN A 1 196 ? 19.492 -9.427 23.029 1.00 89.44 196 GLN A C 1
ATOM 1420 O O . GLN A 1 196 ? 20.531 -9.639 22.404 1.00 89.44 196 GLN A O 1
ATOM 1425 N N . GLY A 1 197 ? 19.207 -8.223 23.535 1.00 90.62 197 GLY A N 1
ATOM 1426 C CA . GLY A 1 197 ? 20.028 -7.032 23.321 1.00 90.62 197 GLY A CA 1
ATOM 1427 C C . GLY A 1 197 ? 19.671 -6.254 22.053 1.00 90.62 197 GLY A C 1
ATOM 1428 O O . GLY A 1 197 ? 20.405 -5.334 21.687 1.00 90.62 197 GLY A O 1
ATOM 1429 N N . GLN A 1 198 ? 18.574 -6.603 21.385 1.00 91.69 198 GLN A N 1
ATOM 1430 C CA . GLN A 1 198 ? 18.079 -5.899 20.217 1.00 91.69 198 GLN A CA 1
ATOM 1431 C C . GLN A 1 198 ? 17.355 -4.616 20.634 1.00 91.69 198 GLN A C 1
ATOM 1433 O O . GLN A 1 198 ? 16.576 -4.607 21.588 1.00 91.69 198 GLN A O 1
ATOM 1438 N N . ILE A 1 199 ? 17.633 -3.521 19.921 1.00 93.12 199 ILE A N 1
ATOM 1439 C CA . ILE A 1 199 ? 16.965 -2.241 20.154 1.00 93.12 199 ILE A CA 1
ATOM 1440 C C . ILE A 1 199 ? 15.671 -2.211 19.340 1.00 93.12 199 ILE A C 1
ATOM 1442 O O . ILE A 1 199 ? 15.680 -2.336 18.112 1.00 93.12 199 ILE A O 1
ATOM 1446 N N . GLU A 1 200 ? 14.566 -2.032 20.046 1.00 95.69 200 GLU A N 1
ATOM 1447 C CA . GLU A 1 200 ? 13.226 -1.832 19.508 1.00 95.69 200 GLU A CA 1
ATOM 1448 C C . GLU A 1 200 ? 12.793 -0.401 19.821 1.00 95.69 200 GLU A C 1
ATOM 1450 O O . GLU A 1 200 ? 13.194 0.163 20.841 1.00 95.69 200 GLU A O 1
ATOM 1455 N N . ALA A 1 201 ? 11.980 0.215 18.975 1.00 95.12 201 ALA A N 1
ATOM 1456 C CA . ALA A 1 201 ? 11.504 1.568 19.219 1.00 95.12 201 ALA A CA 1
ATOM 1457 C C . ALA A 1 201 ? 10.060 1.769 18.774 1.00 95.12 201 ALA A C 1
ATOM 1459 O O . ALA A 1 201 ? 9.529 0.998 17.981 1.00 95.12 201 ALA A O 1
ATOM 1460 N N . THR A 1 202 ? 9.411 2.813 19.283 1.00 92.62 202 THR A N 1
ATOM 1461 C CA . THR A 1 202 ? 8.033 3.154 18.887 1.00 92.62 202 THR A CA 1
ATOM 1462 C C . THR A 1 202 ? 7.933 3.756 17.484 1.00 92.62 202 THR A C 1
ATOM 1464 O O . THR A 1 202 ? 6.827 3.949 16.997 1.00 92.62 202 THR A O 1
ATOM 1467 N N . GLY A 1 203 ? 9.061 4.072 16.845 1.00 89.50 203 GLY A N 1
ATOM 1468 C CA . GLY A 1 203 ? 9.122 4.537 15.464 1.00 89.50 203 GLY A CA 1
ATOM 1469 C C . GLY A 1 203 ? 10.464 4.206 14.814 1.00 89.50 203 GLY A C 1
ATOM 1470 O O . GLY A 1 203 ? 11.464 3.951 15.493 1.00 89.50 203 GLY A O 1
ATOM 1471 N N . ALA A 1 204 ? 10.487 4.214 13.486 1.00 93.94 204 ALA A N 1
ATOM 1472 C CA . ALA A 1 204 ? 11.700 4.112 12.687 1.00 93.94 204 ALA A CA 1
ATOM 1473 C C . ALA A 1 204 ? 11.524 4.880 11.374 1.00 93.94 204 ALA A C 1
ATOM 1475 O O . ALA A 1 204 ? 10.405 5.049 10.895 1.00 93.94 204 ALA A O 1
ATOM 1476 N N . TYR A 1 205 ? 12.623 5.359 10.802 1.00 91.75 205 TYR A N 1
ATOM 1477 C CA . TYR A 1 205 ? 12.619 6.066 9.524 1.00 91.75 205 TYR A CA 1
ATOM 1478 C C . TYR A 1 205 ? 13.933 5.843 8.775 1.00 91.75 205 TYR A C 1
ATOM 1480 O O . TYR A 1 205 ? 14.972 5.548 9.376 1.00 91.75 205 TYR A O 1
ATOM 1488 N N . CYS A 1 206 ? 13.884 5.999 7.455 1.00 89.19 206 CYS A N 1
ATOM 1489 C CA . CYS A 1 206 ? 15.067 5.977 6.611 1.00 89.19 206 CYS A CA 1
ATOM 1490 C C . CYS A 1 206 ? 15.640 7.396 6.527 1.00 89.19 206 CYS A C 1
ATOM 1492 O O . CYS A 1 206 ? 15.007 8.303 6.000 1.00 89.19 206 CYS A O 1
ATOM 1494 N N . SER A 1 207 ? 16.845 7.610 7.050 1.00 88.31 207 SER A N 1
ATOM 1495 C CA . SER A 1 207 ? 17.588 8.844 6.812 1.00 88.31 207 SER A CA 1
ATOM 1496 C C . SER A 1 207 ? 18.307 8.745 5.478 1.00 88.31 207 SER A C 1
ATOM 1498 O O . SER A 1 207 ? 19.126 7.847 5.270 1.00 88.31 207 SER A O 1
ATOM 1500 N N . SER A 1 208 ? 18.106 9.740 4.619 1.00 73.69 208 SER A N 1
ATOM 1501 C CA . SER A 1 208 ? 18.968 10.007 3.469 1.00 73.69 208 SER A CA 1
ATOM 1502 C C . SER A 1 208 ? 20.316 10.575 3.947 1.00 73.69 208 SER A C 1
ATOM 1504 O O . SER A 1 208 ? 20.677 11.730 3.688 1.00 73.69 208 SER A O 1
ATOM 1506 N N . SER A 1 209 ? 21.069 9.806 4.731 1.00 56.59 209 SER A N 1
ATOM 1507 C CA . SER A 1 209 ? 22.396 10.218 5.174 1.00 56.59 209 SER A CA 1
ATOM 1508 C C . SER A 1 209 ? 23.345 10.132 3.984 1.00 56.59 209 SER A C 1
ATOM 1510 O O . SER A 1 209 ? 23.832 9.061 3.633 1.00 56.59 209 SER A O 1
ATOM 1512 N N . LYS A 1 210 ? 23.611 11.293 3.372 1.00 49.19 210 LYS A N 1
ATOM 1513 C CA . LYS A 1 210 ? 24.655 11.510 2.364 1.00 49.19 210 LYS A CA 1
ATOM 1514 C C . LYS A 1 210 ? 25.906 10.720 2.742 1.00 49.19 210 LYS A C 1
ATOM 1516 O O . LYS A 1 210 ? 26.523 10.993 3.777 1.00 49.19 210 LYS A O 1
ATOM 1521 N N . VAL A 1 211 ? 26.320 9.785 1.894 1.00 40.62 211 VAL A N 1
ATOM 1522 C CA . VAL A 1 211 ? 27.644 9.171 1.993 1.00 40.62 211 VAL A CA 1
ATOM 1523 C C . VAL A 1 211 ? 28.676 10.269 1.730 1.00 40.62 211 VAL A C 1
ATOM 1525 O O . VAL A 1 211 ? 29.059 10.537 0.599 1.00 40.62 211 VAL A O 1
ATOM 1528 N N . SER A 1 212 ? 29.114 10.958 2.781 1.00 37.16 212 SER A N 1
ATOM 1529 C CA . SER A 1 212 ? 30.322 11.772 2.736 1.00 37.16 212 SER A CA 1
ATOM 1530 C C . SER A 1 212 ? 30.995 11.789 4.100 1.00 37.16 212 SER A C 1
ATOM 1532 O O . SER A 1 212 ? 30.700 12.595 4.984 1.00 37.16 212 SER A O 1
ATOM 1534 N N . ARG A 1 213 ? 31.933 10.857 4.272 1.00 35.59 213 ARG A N 1
ATOM 1535 C CA . ARG A 1 213 ? 33.056 11.016 5.194 1.00 35.59 213 ARG A CA 1
ATOM 1536 C C . ARG A 1 213 ? 34.341 10.621 4.480 1.00 35.59 213 ARG A C 1
ATOM 1538 O O . ARG A 1 213 ? 34.815 9.500 4.621 1.00 35.59 213 ARG A O 1
ATOM 1545 N N . VAL A 1 214 ? 34.937 11.587 3.789 1.00 34.38 214 VAL A N 1
ATOM 1546 C CA . VAL A 1 214 ? 36.396 11.732 3.779 1.00 34.38 214 VAL A CA 1
ATOM 1547 C C . VAL A 1 214 ? 36.709 13.173 4.179 1.00 34.38 214 VAL A C 1
ATOM 1549 O O . VAL A 1 214 ? 36.039 14.112 3.767 1.00 34.38 214 VAL A O 1
ATOM 1552 N N . ALA A 1 215 ? 37.662 13.298 5.094 1.00 32.00 215 ALA A N 1
ATOM 1553 C CA . ALA A 1 215 ? 38.053 14.501 5.804 1.00 32.00 215 ALA A CA 1
ATOM 1554 C C . ALA A 1 215 ? 38.491 15.658 4.894 1.00 32.00 215 ALA A C 1
ATOM 1556 O O . ALA A 1 215 ? 39.277 15.432 3.984 1.00 32.00 215 ALA A O 1
ATOM 1557 N N . GLU A 1 216 ? 38.165 16.902 5.264 1.00 26.81 216 GLU A N 1
ATOM 1558 C CA . GLU A 1 216 ? 39.159 17.971 5.159 1.00 26.81 216 GLU A CA 1
ATOM 1559 C C . GLU A 1 216 ? 38.946 19.122 6.149 1.00 26.81 216 GLU A C 1
ATOM 1561 O O . GLU A 1 216 ? 37.859 19.411 6.645 1.00 26.81 216 GLU A O 1
ATOM 1566 N N . THR A 1 217 ? 40.084 19.704 6.495 1.00 26.36 217 THR A N 1
ATOM 1567 C CA . THR A 1 217 ? 40.385 20.574 7.623 1.00 26.36 217 THR A CA 1
ATOM 1568 C C . THR A 1 217 ? 40.291 22.043 7.201 1.00 26.36 217 THR A C 1
ATOM 1570 O O . THR A 1 217 ? 40.780 22.405 6.143 1.00 26.36 217 THR A O 1
ATOM 1573 N N . VAL A 1 218 ? 39.703 22.884 8.061 1.00 31.02 218 VAL A N 1
ATOM 1574 C CA . VAL A 1 218 ? 39.955 24.333 8.258 1.00 31.02 218 VAL A CA 1
ATOM 1575 C C . VAL A 1 218 ? 40.533 25.133 7.073 1.00 31.02 218 VAL A C 1
ATOM 1577 O O . VAL A 1 218 ? 41.743 25.118 6.889 1.00 31.02 218 VAL A O 1
ATOM 1580 N N . VAL A 1 219 ? 39.733 26.037 6.478 1.00 25.22 219 VAL A N 1
ATOM 1581 C CA . VAL A 1 219 ? 40.135 27.433 6.159 1.00 25.22 219 VAL A CA 1
ATOM 1582 C C . VAL A 1 219 ? 38.920 28.378 6.278 1.00 25.22 219 VAL A C 1
ATOM 1584 O O . VAL A 1 219 ? 37.818 28.061 5.845 1.00 25.22 219 VAL A O 1
ATOM 1587 N N . ARG A 1 220 ? 39.136 29.542 6.911 1.00 27.06 220 ARG A N 1
ATOM 1588 C CA . ARG A 1 220 ? 38.188 30.652 7.147 1.00 27.06 220 ARG A CA 1
ATOM 1589 C C . ARG A 1 220 ? 38.121 31.663 5.984 1.00 27.06 220 ARG A C 1
ATOM 1591 O O . ARG A 1 220 ? 39.146 31.910 5.362 1.00 27.06 220 ARG A O 1
ATOM 1598 N N . ASN A 1 221 ? 36.998 32.407 5.949 1.00 25.81 221 ASN A N 1
ATOM 1599 C CA . ASN A 1 221 ? 36.747 33.749 5.359 1.00 25.81 221 ASN A CA 1
ATOM 1600 C C . ASN A 1 221 ? 36.756 33.816 3.808 1.00 25.81 221 ASN A C 1
ATOM 1602 O O . ASN A 1 221 ? 37.643 33.269 3.178 1.00 25.81 221 ASN A O 1
ATOM 1606 N N . THR A 1 222 ? 35.860 34.512 3.085 1.00 25.25 222 THR A N 1
ATOM 1607 C CA . THR A 1 222 ? 35.431 35.923 3.217 1.00 25.25 222 THR A CA 1
ATOM 1608 C C . THR A 1 222 ? 34.251 36.230 2.254 1.00 25.25 222 THR A C 1
ATOM 1610 O O . THR A 1 222 ? 34.340 35.882 1.088 1.00 25.25 222 THR A O 1
ATOM 1613 N N . LEU A 1 223 ? 33.204 36.904 2.763 1.00 28.22 223 LEU A N 1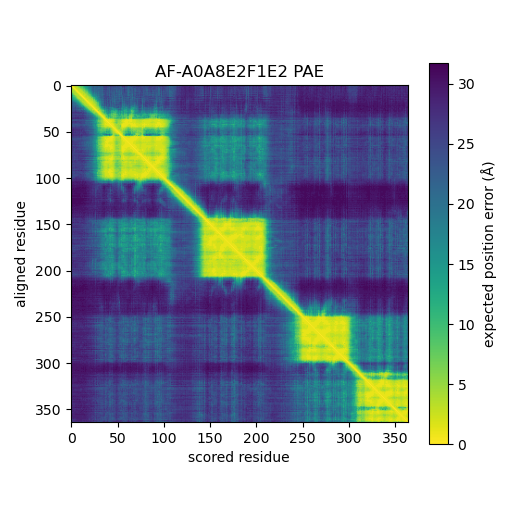
ATOM 1614 C CA . LEU A 1 223 ? 32.378 38.019 2.222 1.00 28.22 223 LEU A CA 1
ATOM 1615 C C . LEU A 1 223 ? 31.863 38.121 0.750 1.00 28.22 223 LEU A C 1
ATOM 1617 O O . LEU A 1 223 ? 32.615 37.956 -0.200 1.00 28.22 223 LEU A O 1
ATOM 1621 N N . ALA A 1 224 ? 30.639 38.693 0.670 1.00 26.62 224 ALA A N 1
ATOM 1622 C CA . ALA A 1 224 ? 29.918 39.423 -0.409 1.00 26.62 224 ALA A CA 1
ATOM 1623 C C . ALA A 1 224 ? 28.762 38.616 -1.041 1.00 26.62 224 ALA A C 1
ATOM 1625 O O . ALA A 1 224 ? 28.995 37.579 -1.640 1.00 26.62 224 ALA A O 1
ATOM 1626 N N . LYS A 1 225 ? 27.474 38.894 -0.771 1.00 28.81 225 LYS A N 1
ATOM 1627 C CA . LYS A 1 225 ? 26.635 40.102 -0.964 1.00 28.81 225 LYS A CA 1
ATOM 1628 C C . LYS A 1 225 ? 26.396 40.428 -2.446 1.00 28.81 225 LYS A C 1
ATOM 1630 O O . LYS A 1 225 ? 27.361 40.589 -3.181 1.00 28.81 225 LYS A O 1
ATOM 1635 N N . ASP A 1 226 ? 25.106 40.603 -2.757 1.00 27.80 226 ASP A N 1
ATOM 1636 C CA . ASP A 1 226 ? 24.454 41.133 -3.971 1.00 27.80 226 ASP A CA 1
ATOM 1637 C C . ASP A 1 226 ? 23.820 40.053 -4.866 1.00 27.80 226 ASP A C 1
ATOM 1639 O O . ASP A 1 226 ? 24.394 38.992 -5.047 1.00 27.80 226 ASP A O 1
ATOM 1643 N N . THR A 1 227 ? 22.666 40.211 -5.519 1.00 31.47 227 THR A N 1
ATOM 1644 C CA . THR A 1 227 ? 21.474 41.077 -5.427 1.00 31.47 227 THR A CA 1
ATOM 1645 C C . THR A 1 227 ? 20.415 40.360 -6.284 1.00 31.47 227 THR A C 1
ATOM 1647 O O . THR A 1 227 ? 20.757 39.664 -7.238 1.00 31.47 227 THR A O 1
ATOM 1650 N N . ALA A 1 228 ? 19.137 40.516 -5.944 1.00 34.31 228 ALA A N 1
ATOM 1651 C CA . ALA A 1 228 ? 17.985 39.983 -6.664 1.00 34.31 228 ALA A CA 1
ATOM 1652 C C . ALA A 1 228 ? 17.965 40.289 -8.178 1.00 34.31 228 ALA A C 1
ATOM 1654 O O . ALA A 1 228 ? 18.364 41.364 -8.625 1.00 34.31 228 ALA A O 1
ATOM 1655 N N . THR A 1 229 ? 17.377 39.381 -8.960 1.00 30.14 229 THR A N 1
ATOM 1656 C CA . THR A 1 229 ? 16.661 39.721 -10.198 1.00 30.14 229 THR A CA 1
ATOM 1657 C C . THR A 1 229 ? 15.459 38.791 -10.327 1.00 30.14 229 THR A C 1
ATOM 1659 O O . THR A 1 229 ? 15.587 37.617 -10.662 1.00 30.14 229 THR A O 1
ATOM 1662 N N . GLU A 1 230 ? 14.287 39.342 -10.025 1.00 36.47 230 GLU A N 1
ATOM 1663 C CA . GLU A 1 230 ? 12.982 38.755 -10.305 1.00 36.47 230 GLU A CA 1
ATOM 1664 C C . GLU A 1 230 ? 12.754 38.678 -11.823 1.00 36.47 230 GLU A C 1
ATOM 1666 O O . GLU A 1 230 ? 12.869 39.676 -12.540 1.00 36.47 230 GLU A O 1
ATOM 1671 N N . ARG A 1 231 ? 12.357 37.503 -12.315 1.00 29.50 231 ARG A N 1
ATOM 1672 C CA . ARG A 1 231 ? 11.509 37.379 -13.506 1.00 29.50 231 ARG A CA 1
ATOM 1673 C C . ARG A 1 231 ? 10.384 36.413 -13.180 1.00 29.50 231 ARG A C 1
ATOM 1675 O O . ARG A 1 231 ? 10.612 35.223 -12.996 1.00 29.50 231 ARG A O 1
ATOM 1682 N N . GLY A 1 232 ? 9.186 36.978 -13.073 1.00 32.56 232 GLY A N 1
ATOM 1683 C CA . GLY A 1 232 ? 7.954 36.249 -12.833 1.00 32.56 232 GLY A CA 1
ATOM 1684 C C . GLY A 1 232 ? 7.631 35.293 -13.976 1.00 32.56 232 GLY A C 1
ATOM 1685 O O . GLY A 1 232 ? 7.627 35.678 -15.145 1.00 32.56 232 GLY A O 1
ATOM 1686 N N . ILE A 1 233 ? 7.312 34.061 -13.599 1.00 30.42 233 ILE A N 1
ATOM 1687 C CA . ILE A 1 233 ? 6.497 33.147 -14.387 1.00 30.42 233 ILE A CA 1
ATOM 1688 C C . ILE A 1 233 ? 5.209 32.992 -13.585 1.00 30.42 233 ILE A C 1
ATOM 1690 O O . ILE A 1 233 ? 5.237 32.645 -12.403 1.00 30.42 233 ILE A O 1
ATOM 1694 N N . ALA A 1 234 ? 4.097 33.369 -14.210 1.00 29.52 234 ALA A N 1
ATOM 1695 C CA . ALA A 1 234 ? 2.772 33.293 -13.629 1.00 29.52 234 ALA A CA 1
ATOM 1696 C C . ALA A 1 234 ? 2.467 31.843 -13.231 1.00 29.52 234 ALA A C 1
ATOM 1698 O O . ALA A 1 234 ? 2.483 30.944 -14.069 1.00 29.52 234 ALA A O 1
ATOM 1699 N N . ARG A 1 235 ? 2.206 31.639 -11.938 1.00 29.56 235 ARG A N 1
ATOM 1700 C CA . ARG A 1 235 ? 1.597 30.426 -11.399 1.00 29.56 235 ARG A CA 1
ATOM 1701 C C . ARG A 1 235 ? 0.131 30.420 -11.817 1.00 29.56 235 ARG A C 1
ATOM 1703 O O . ARG A 1 235 ? -0.629 31.282 -11.381 1.00 29.56 235 ARG A O 1
ATOM 1710 N N . THR A 1 236 ? -0.251 29.449 -12.634 1.00 28.81 236 THR A N 1
ATOM 1711 C CA . THR A 1 236 ? -1.641 29.007 -12.725 1.00 28.81 236 THR A CA 1
ATOM 1712 C C . THR A 1 236 ? -1.850 28.056 -11.558 1.00 28.81 236 THR A C 1
ATOM 1714 O O . THR A 1 236 ? -1.356 26.933 -11.564 1.00 28.81 236 THR A O 1
ATOM 1717 N N . THR A 1 237 ? -2.488 28.550 -10.504 1.00 29.38 237 THR A N 1
ATOM 1718 C CA . THR A 1 237 ? -2.987 27.737 -9.396 1.00 29.38 237 THR A CA 1
ATOM 1719 C C . THR A 1 237 ? -3.989 26.725 -9.939 1.00 29.38 237 THR A C 1
ATOM 1721 O O . THR A 1 237 ? -5.003 27.109 -10.518 1.00 29.38 237 THR A O 1
ATOM 1724 N N . LEU A 1 238 ? -3.672 25.444 -9.769 1.00 32.91 238 LEU A N 1
ATOM 1725 C CA . LEU A 1 238 ? -4.557 24.309 -10.006 1.00 32.91 238 LEU A CA 1
ATOM 1726 C C . LEU A 1 238 ? -5.362 24.102 -8.721 1.00 32.91 238 LEU A C 1
ATOM 1728 O O . LEU A 1 238 ? -5.158 23.163 -7.969 1.00 32.91 238 LEU A O 1
ATOM 1732 N N . ASP A 1 239 ? -6.194 25.092 -8.433 1.00 35.09 239 ASP A N 1
ATOM 1733 C CA . ASP A 1 239 ? -7.158 25.066 -7.350 1.00 35.09 239 ASP A CA 1
ATOM 1734 C C . ASP A 1 239 ? -8.468 25.536 -7.983 1.00 35.09 239 ASP A C 1
ATOM 1736 O O . ASP A 1 239 ? -8.511 26.601 -8.604 1.00 35.09 239 ASP A O 1
ATOM 1740 N N . GLN A 1 240 ? -9.485 24.679 -7.919 1.00 35.00 240 GLN A N 1
ATOM 1741 C CA . GLN A 1 240 ? -10.775 24.776 -8.617 1.00 35.00 240 GLN A CA 1
ATOM 1742 C C . GLN A 1 240 ? -10.765 24.521 -10.136 1.00 35.00 240 GLN A C 1
ATOM 1744 O O . GLN A 1 240 ? -10.882 25.423 -10.965 1.00 35.00 240 GLN A O 1
ATOM 1749 N N . ARG A 1 241 ? -10.805 23.235 -10.503 1.00 32.72 241 ARG A N 1
ATOM 1750 C CA . ARG A 1 241 ? -11.633 22.783 -11.635 1.00 32.72 241 ARG A CA 1
ATOM 1751 C C . ARG A 1 241 ? -12.350 21.472 -11.298 1.00 32.72 241 ARG A C 1
ATOM 1753 O O . ARG A 1 241 ? -12.276 20.501 -12.035 1.00 32.72 241 ARG A O 1
ATOM 1760 N N . SER A 1 242 ? -13.038 21.473 -10.157 1.00 41.97 242 SER A N 1
ATOM 1761 C CA . SER A 1 242 ? -14.163 20.573 -9.882 1.00 41.97 242 SER A CA 1
ATOM 1762 C C . SER A 1 242 ? -15.447 21.298 -10.287 1.00 41.97 242 SER A C 1
ATOM 1764 O O . SER A 1 242 ? -16.232 21.745 -9.456 1.00 41.97 242 SER A O 1
ATOM 1766 N N . GLU A 1 243 ? -15.609 21.521 -11.589 1.00 44.38 243 GLU A N 1
ATOM 1767 C CA . GLU A 1 243 ? -16.884 21.949 -12.159 1.00 44.38 243 GLU A CA 1
ATOM 1768 C C . GLU A 1 243 ? -17.211 20.994 -13.313 1.00 44.38 243 GLU A C 1
ATOM 1770 O O . GLU A 1 243 ? -16.405 20.819 -14.226 1.00 44.38 243 GLU A O 1
ATOM 1775 N N . ASP A 1 244 ? -18.398 20.387 -13.219 1.00 43.56 244 ASP A N 1
ATOM 1776 C CA . ASP A 1 244 ? -19.109 19.594 -14.234 1.00 43.56 244 ASP A CA 1
ATOM 1777 C C . ASP A 1 244 ? -18.769 18.106 -14.446 1.00 43.56 244 ASP A C 1
ATOM 1779 O O . ASP A 1 244 ? -18.631 17.651 -15.580 1.00 43.56 244 ASP A O 1
ATOM 1783 N N . LEU A 1 245 ? -18.818 17.286 -13.386 1.00 49.28 245 LEU A N 1
ATOM 1784 C CA . LEU A 1 245 ? -19.147 15.850 -13.542 1.00 49.28 245 LEU A CA 1
ATOM 1785 C C . LEU A 1 245 ? -20.271 15.333 -12.622 1.00 49.28 245 LEU A C 1
ATOM 1787 O O . LEU A 1 245 ? -20.540 14.135 -12.589 1.00 49.28 245 LEU A O 1
ATOM 1791 N N . THR A 1 246 ? -21.028 16.214 -11.961 1.00 45.66 246 THR A N 1
ATOM 1792 C CA . THR A 1 246 ? -22.254 15.858 -11.217 1.00 45.66 246 THR A CA 1
ATOM 1793 C C . THR A 1 246 ? -23.477 15.713 -12.132 1.00 45.66 246 THR A C 1
ATOM 1795 O O . THR A 1 246 ? -24.567 16.206 -11.830 1.00 45.66 246 THR A O 1
ATOM 1798 N N . SER A 1 247 ? -23.336 15.011 -13.263 1.00 53.38 247 SER A N 1
ATOM 1799 C CA . SER A 1 247 ? -24.537 14.479 -13.909 1.00 53.38 247 SER A CA 1
ATOM 1800 C C . SER A 1 247 ? -25.090 13.385 -12.998 1.00 53.38 247 SER A C 1
ATOM 1802 O O . SER A 1 247 ? -24.506 12.308 -12.905 1.00 53.38 247 SER A O 1
ATOM 1804 N N . ASN A 1 248 ? -26.208 13.666 -12.320 1.00 56.47 248 ASN A N 1
ATOM 1805 C CA . ASN A 1 248 ? -27.018 12.716 -11.541 1.00 56.47 248 ASN A CA 1
ATOM 1806 C C . ASN A 1 248 ? -27.674 11.631 -12.426 1.00 56.47 248 ASN A C 1
ATOM 1808 O O . ASN A 1 248 ? -28.783 11.168 -12.144 1.00 56.47 248 ASN A O 1
ATOM 1812 N N . ASP A 1 249 ? -27.021 11.226 -13.514 1.00 68.94 249 ASP A N 1
ATOM 1813 C CA . ASP A 1 249 ? -27.377 10.026 -14.254 1.00 68.94 249 ASP A CA 1
ATOM 1814 C C . ASP A 1 249 ? -26.982 8.840 -13.375 1.00 68.94 249 ASP A C 1
ATOM 1816 O O . ASP A 1 249 ? -25.856 8.342 -13.443 1.00 68.94 249 ASP A O 1
ATOM 1820 N N . GLY A 1 250 ? -27.904 8.477 -12.477 1.00 83.12 250 GLY A N 1
ATOM 1821 C CA . GLY A 1 250 ? -27.723 7.423 -11.489 1.00 83.12 250 GLY A CA 1
ATOM 1822 C C . GLY A 1 250 ? -27.077 6.196 -12.119 1.00 83.12 250 GLY A C 1
ATOM 1823 O O . GLY A 1 250 ? -27.526 5.703 -13.155 1.00 83.12 250 GLY A O 1
ATOM 1824 N N . CYS A 1 251 ? -25.993 5.747 -11.505 1.00 94.94 251 CYS A N 1
ATOM 1825 C CA . CYS A 1 251 ? -25.261 4.564 -11.916 1.00 94.94 251 CYS A CA 1
ATOM 1826 C C . CYS A 1 251 ? -25.595 3.378 -11.011 1.00 94.94 251 CYS A C 1
ATOM 1828 O O . CYS A 1 251 ? -26.146 3.546 -9.925 1.00 94.94 251 CYS A O 1
ATOM 1830 N N . GLU A 1 252 ? -25.299 2.167 -11.475 1.00 96.50 252 GLU A N 1
ATOM 1831 C CA . GLU A 1 252 ? -25.433 0.966 -10.653 1.00 96.50 252 GLU A CA 1
ATOM 1832 C C . GLU A 1 252 ? -24.138 0.776 -9.844 1.00 96.50 252 GLU A C 1
ATOM 1834 O O . GLU A 1 252 ? -23.069 0.708 -10.464 1.00 96.50 252 GLU A O 1
ATOM 1839 N N . PRO A 1 253 ? -24.192 0.723 -8.497 1.00 96.06 253 PRO A N 1
ATOM 1840 C CA . PRO A 1 253 ? -23.004 0.546 -7.663 1.00 96.06 253 PRO A CA 1
ATOM 1841 C C . PRO A 1 253 ? -22.133 -0.628 -8.117 1.00 96.06 253 PRO A C 1
ATOM 1843 O O . PRO A 1 253 ? -22.638 -1.711 -8.418 1.00 96.06 253 PRO A O 1
ATOM 1846 N N . GLY A 1 254 ? -20.820 -0.403 -8.179 1.00 88.50 254 GLY A N 1
ATOM 1847 C CA . GLY A 1 254 ? -19.840 -1.384 -8.651 1.00 88.50 254 GLY A CA 1
ATOM 1848 C C . GLY A 1 254 ? -19.659 -1.449 -10.172 1.00 88.50 254 GLY A C 1
ATOM 1849 O O . GLY A 1 254 ? -18.826 -2.219 -10.642 1.00 88.50 254 GLY A O 1
ATOM 1850 N N . THR A 1 255 ? -20.396 -0.656 -10.957 1.00 96.06 255 THR A N 1
ATOM 1851 C CA . THR A 1 255 ? -20.089 -0.479 -12.388 1.00 96.06 255 THR A CA 1
ATOM 1852 C C . THR A 1 255 ? -18.941 0.505 -12.589 1.00 96.06 255 THR A C 1
ATOM 1854 O O . THR A 1 255 ? -18.779 1.447 -11.816 1.00 96.06 255 THR A O 1
ATOM 1857 N N . GLU A 1 256 ? -18.158 0.311 -13.649 1.00 96.19 256 GLU A N 1
ATOM 1858 C CA . GLU A 1 256 ? -17.025 1.169 -13.999 1.00 96.19 256 GLU A CA 1
ATOM 1859 C C . GLU A 1 256 ? -17.170 1.707 -15.426 1.00 96.19 256 GLU A C 1
ATOM 1861 O O . GLU A 1 256 ? -17.762 1.057 -16.294 1.00 96.19 256 GLU A O 1
ATOM 1866 N N . LYS A 1 257 ? -16.637 2.904 -15.684 1.00 97.25 257 LYS A N 1
ATOM 1867 C CA . LYS A 1 257 ? -16.611 3.517 -17.016 1.00 97.25 257 LYS A CA 1
ATOM 1868 C C . LYS A 1 257 ? -15.408 4.438 -17.199 1.00 97.25 257 LYS A C 1
ATOM 1870 O O . LYS A 1 257 ? -14.862 4.955 -16.233 1.00 97.25 257 LYS A O 1
ATOM 1875 N N . CYS A 1 258 ? -15.057 4.721 -18.445 1.00 97.69 258 CYS A N 1
ATOM 1876 C CA . CYS A 1 258 ? -14.186 5.846 -18.771 1.00 97.69 258 CYS A CA 1
ATOM 1877 C C . CYS A 1 258 ? -14.917 7.182 -18.585 1.00 97.69 258 CYS A C 1
ATOM 1879 O O . CYS A 1 258 ? -16.129 7.285 -18.822 1.00 97.69 258 CYS A O 1
ATOM 1881 N N . SER A 1 259 ? -14.185 8.209 -18.159 1.00 96.44 259 SER A N 1
ATOM 1882 C CA . SER A 1 259 ? -14.669 9.587 -18.161 1.00 96.44 259 SER A CA 1
ATOM 1883 C C . SER A 1 259 ? -14.954 10.074 -19.586 1.00 96.44 259 SER A C 1
ATOM 1885 O O . SER A 1 259 ? -14.473 9.512 -20.562 1.00 96.44 259 SER A O 1
ATOM 1887 N N . ASN A 1 260 ? -15.754 11.136 -19.723 1.00 94.88 260 ASN A N 1
ATOM 1888 C CA . ASN A 1 260 ? -16.174 11.642 -21.040 1.00 94.88 260 ASN A CA 1
ATOM 1889 C C . ASN A 1 260 ? -15.022 12.204 -21.892 1.00 94.88 260 ASN A C 1
ATOM 1891 O O . ASN A 1 260 ? -15.180 12.382 -23.097 1.00 94.88 260 ASN A O 1
ATOM 1895 N N . ASP A 1 261 ? -13.915 12.566 -21.254 1.00 94.88 261 ASP A N 1
ATOM 1896 C CA . ASP A 1 261 ? -12.682 13.046 -21.875 1.00 94.88 261 ASP A CA 1
ATOM 1897 C C . ASP A 1 261 ? -11.614 11.946 -21.988 1.00 94.88 261 ASP A C 1
ATOM 1899 O O . ASP A 1 261 ? -10.474 12.254 -22.323 1.00 94.88 261 ASP A O 1
ATOM 1903 N N . ASP A 1 262 ? -11.976 10.696 -21.675 1.00 95.44 262 ASP A N 1
ATOM 1904 C CA . ASP A 1 262 ? -11.103 9.522 -21.656 1.00 95.44 262 ASP A CA 1
ATOM 1905 C C . ASP A 1 262 ? -9.837 9.701 -20.791 1.00 95.44 262 ASP A C 1
ATOM 1907 O O . ASP A 1 262 ? -8.860 8.989 -20.967 1.00 95.44 262 ASP A O 1
ATOM 1911 N N . SER A 1 263 ? -9.812 10.627 -19.828 1.00 95.00 263 SER A N 1
ATOM 1912 C CA . SER A 1 263 ? -8.627 10.863 -18.982 1.00 95.00 263 SER A CA 1
ATOM 1913 C C . SER A 1 263 ? -8.595 10.010 -17.710 1.00 95.00 263 SER A C 1
ATOM 1915 O O . SER A 1 263 ? -7.563 9.930 -17.037 1.00 95.00 263 SER A O 1
ATOM 1917 N N . GLN A 1 264 ? -9.725 9.397 -17.349 1.00 95.00 264 GLN A N 1
ATOM 1918 C CA . GLN A 1 264 ? -9.942 8.759 -16.052 1.00 95.00 264 GLN A CA 1
ATOM 1919 C C . GLN A 1 264 ? -10.804 7.499 -16.165 1.00 95.00 264 GLN A C 1
ATOM 1921 O O . GLN A 1 264 ? -11.704 7.415 -17.003 1.00 95.00 264 GLN A O 1
ATOM 1926 N N . VAL A 1 265 ? -10.586 6.558 -15.248 1.00 95.88 265 VAL A N 1
ATOM 1927 C CA . VAL A 1 265 ? -11.532 5.490 -14.912 1.00 95.88 265 VAL A CA 1
ATOM 1928 C C . VAL A 1 265 ? -12.382 5.955 -13.735 1.00 95.88 265 VAL A C 1
ATOM 1930 O O . VAL A 1 265 ? -11.870 6.450 -12.728 1.00 95.88 265 VAL A O 1
ATOM 1933 N N . LEU A 1 266 ? -13.693 5.805 -13.877 1.00 96.38 266 LEU A N 1
ATOM 1934 C CA . LEU A 1 266 ? -14.699 6.139 -12.884 1.00 96.38 266 LEU A CA 1
ATOM 1935 C C . LEU A 1 266 ? -15.372 4.848 -12.408 1.00 96.38 266 LEU A C 1
ATOM 1937 O O . LEU A 1 266 ? -15.799 4.051 -13.241 1.00 96.38 266 LEU A O 1
ATOM 1941 N N . ALA A 1 267 ? -15.550 4.678 -11.102 1.00 95.75 267 ALA A N 1
ATOM 1942 C CA . ALA A 1 267 ? -16.399 3.639 -10.525 1.00 95.75 267 ALA A CA 1
ATOM 1943 C C . ALA A 1 267 ? -17.643 4.256 -9.883 1.00 95.75 267 ALA A C 1
ATOM 1945 O O . ALA A 1 267 ? -17.599 5.357 -9.330 1.00 95.75 267 ALA A O 1
ATOM 1946 N N . CYS A 1 268 ? -18.765 3.553 -9.978 1.00 96.44 268 CYS A N 1
ATOM 1947 C CA . CYS A 1 268 ? -20.001 3.936 -9.324 1.00 96.44 268 CYS A CA 1
ATOM 1948 C C . CYS A 1 268 ? -19.983 3.484 -7.864 1.00 96.44 268 CYS A C 1
ATOM 1950 O O . CYS A 1 268 ? -19.873 2.286 -7.586 1.00 96.44 268 CYS A O 1
ATOM 1952 N N . ASP A 1 269 ? -20.116 4.429 -6.940 1.00 89.81 269 ASP A N 1
ATOM 1953 C CA . ASP A 1 269 ? -20.198 4.135 -5.513 1.00 89.81 269 ASP A CA 1
ATOM 1954 C C . ASP A 1 269 ? -21.601 3.663 -5.080 1.00 89.81 269 ASP A C 1
ATOM 1956 O O . ASP A 1 269 ? -22.569 3.700 -5.844 1.00 89.81 269 ASP A O 1
ATOM 1960 N N . ASP A 1 270 ? -21.728 3.234 -3.820 1.00 92.44 270 ASP A N 1
ATOM 1961 C CA . ASP A 1 270 ? -22.994 2.760 -3.233 1.00 92.44 270 ASP A CA 1
ATOM 1962 C C . ASP A 1 270 ? -24.099 3.827 -3.195 1.00 92.44 270 ASP A C 1
ATOM 1964 O O . ASP A 1 270 ? -25.285 3.507 -3.086 1.00 92.44 270 ASP A O 1
ATOM 1968 N N . ASN A 1 271 ? -23.729 5.102 -3.313 1.00 90.62 271 ASN A N 1
ATOM 1969 C CA . ASN A 1 271 ? -24.658 6.224 -3.349 1.00 90.62 271 ASN A CA 1
ATOM 1970 C C . ASN A 1 271 ? -25.086 6.576 -4.784 1.00 90.62 271 ASN A C 1
ATOM 1972 O O . ASN A 1 271 ? -25.806 7.555 -4.979 1.00 90.62 271 ASN A O 1
ATOM 1976 N N . SER A 1 272 ? -24.704 5.757 -5.773 1.00 94.38 272 SER A N 1
ATOM 1977 C CA . SER A 1 272 ? -24.976 5.970 -7.198 1.00 94.38 272 SER A CA 1
ATOM 1978 C C . SER A 1 272 ? -24.291 7.216 -7.774 1.00 94.38 272 SER A C 1
ATOM 1980 O O . SER A 1 272 ? -24.827 7.842 -8.695 1.00 94.38 272 SER A O 1
ATOM 1982 N N . PHE A 1 273 ? -23.106 7.564 -7.256 1.00 93.38 273 PHE A N 1
ATOM 1983 C CA . PHE A 1 273 ? -22.250 8.619 -7.794 1.00 93.38 273 PHE A CA 1
ATOM 1984 C C . PHE A 1 273 ? -20.996 8.043 -8.447 1.00 93.38 273 PHE A C 1
ATOM 1986 O O . PHE A 1 273 ? -20.362 7.118 -7.944 1.00 93.38 273 PHE A O 1
ATOM 1993 N N . TRP A 1 274 ? -20.608 8.640 -9.572 1.00 94.56 274 TRP A N 1
ATOM 1994 C CA . TRP A 1 274 ? -19.339 8.335 -10.218 1.00 94.56 274 TRP A CA 1
ATOM 1995 C C . TRP A 1 274 ? -18.187 8.975 -9.442 1.00 94.56 274 TRP A C 1
ATOM 1997 O O . TRP A 1 274 ? -18.153 10.196 -9.284 1.00 94.56 274 TRP A O 1
ATOM 2007 N N . LYS A 1 275 ? -17.231 8.155 -9.005 1.00 92.88 275 LYS A N 1
ATOM 2008 C CA . LYS A 1 275 ? -15.972 8.586 -8.395 1.00 92.88 275 LYS A CA 1
ATOM 2009 C C . LYS A 1 275 ? -14.803 8.158 -9.262 1.00 92.88 275 LYS A C 1
ATOM 2011 O O . LYS A 1 275 ? -14.783 7.038 -9.764 1.00 92.88 275 LYS A O 1
ATOM 2016 N N . THR A 1 276 ? -13.821 9.036 -9.420 1.00 92.81 276 THR A N 1
ATOM 2017 C CA . THR A 1 276 ? -12.578 8.676 -10.098 1.00 92.81 276 THR A CA 1
ATOM 2018 C C . THR A 1 276 ? -11.815 7.658 -9.267 1.00 92.81 276 THR A C 1
ATOM 2020 O O . THR A 1 276 ? -11.498 7.918 -8.109 1.00 92.81 276 THR A O 1
ATOM 2023 N N . THR A 1 277 ? -11.523 6.505 -9.861 1.00 89.94 277 THR A N 1
ATOM 2024 C CA . THR A 1 277 ? -10.704 5.452 -9.250 1.00 89.94 277 THR A CA 1
ATOM 2025 C C . THR A 1 277 ? -9.292 5.426 -9.813 1.00 89.94 277 THR A C 1
ATOM 2027 O O . THR A 1 277 ? -8.369 5.039 -9.103 1.00 89.94 277 THR A O 1
ATOM 2030 N N . LEU A 1 278 ? -9.103 5.873 -11.060 1.00 90.19 278 LEU A N 1
ATOM 2031 C CA . LEU A 1 278 ? -7.791 5.923 -11.698 1.00 90.19 278 LEU A CA 1
ATOM 2032 C C . LEU A 1 278 ? -7.685 7.125 -12.640 1.00 90.19 278 LEU A C 1
ATOM 2034 O O . LEU A 1 278 ? -8.527 7.309 -13.515 1.00 90.19 278 LEU A O 1
ATOM 2038 N N . PHE A 1 279 ? -6.625 7.917 -12.499 1.00 92.44 279 PHE A N 1
ATOM 2039 C CA . PHE A 1 279 ? -6.237 8.920 -13.491 1.00 92.44 279 PHE A CA 1
ATOM 2040 C C . PHE A 1 279 ? -5.238 8.296 -14.460 1.00 92.44 279 PHE A C 1
ATOM 2042 O O . PHE A 1 279 ? -4.213 7.772 -14.029 1.00 92.44 279 PHE A O 1
ATOM 2049 N N . CYS A 1 280 ? -5.502 8.376 -15.764 1.00 91.06 280 CYS A N 1
ATOM 2050 C CA . CYS A 1 280 ? -4.603 7.791 -16.757 1.00 91.06 280 CYS A CA 1
ATOM 2051 C C . CYS A 1 280 ? -3.290 8.576 -16.899 1.00 91.06 280 CYS A C 1
ATOM 2053 O O . CYS A 1 280 ? -2.293 8.005 -17.330 1.00 91.06 280 CYS A O 1
ATOM 2055 N N . GLY A 1 281 ? -3.253 9.845 -16.487 1.00 83.38 281 GLY A N 1
ATOM 2056 C CA . GLY A 1 281 ? -2.080 10.712 -16.613 1.00 83.38 281 GLY A CA 1
ATOM 2057 C C . GLY A 1 281 ? -1.962 11.367 -17.992 1.00 83.38 281 GLY A C 1
ATOM 2058 O O . GLY A 1 281 ? -2.706 11.053 -18.923 1.00 83.38 281 GLY A O 1
ATOM 2059 N N . ASP A 1 282 ? -1.034 12.316 -18.120 1.00 84.38 282 ASP A N 1
ATOM 2060 C CA . ASP A 1 282 ? -0.879 13.116 -19.336 1.00 84.38 282 ASP A CA 1
ATOM 2061 C C . ASP A 1 282 ? -0.476 12.256 -20.542 1.00 84.38 282 ASP A C 1
ATOM 2063 O O . ASP A 1 282 ? 0.542 11.567 -20.536 1.00 84.38 282 ASP A O 1
ATOM 2067 N N . GLY A 1 283 ? -1.274 12.337 -21.609 1.00 82.44 283 GLY A N 1
ATOM 2068 C CA . GLY A 1 283 ? -1.041 11.611 -22.859 1.00 82.44 283 GLY A CA 1
ATOM 2069 C C . GLY A 1 283 ? -1.646 10.208 -22.904 1.00 82.44 283 GLY A C 1
ATOM 2070 O O . GLY A 1 283 ? -1.730 9.642 -23.991 1.00 82.44 283 GLY A O 1
ATOM 2071 N N . ASN A 1 284 ? -2.132 9.671 -21.791 1.00 87.12 284 ASN A N 1
ATOM 2072 C CA . ASN A 1 284 ? -2.775 8.361 -21.750 1.00 87.12 284 ASN A CA 1
ATOM 2073 C C . ASN A 1 284 ? -4.300 8.504 -21.876 1.00 87.12 284 ASN A C 1
ATOM 2075 O O . ASN A 1 284 ? -4.858 9.541 -21.521 1.00 87.12 284 ASN A O 1
ATOM 2079 N N . HIS A 1 285 ? -4.964 7.465 -22.386 1.00 95.25 285 HIS A N 1
ATOM 2080 C CA . HIS A 1 285 ? -6.416 7.445 -22.599 1.00 95.25 285 HIS A CA 1
ATOM 2081 C C . HIS A 1 285 ? -7.038 6.235 -21.917 1.00 95.25 285 HIS A C 1
ATOM 2083 O O . HIS A 1 285 ? -6.463 5.149 -21.906 1.00 95.25 285 HIS A O 1
ATOM 2089 N N . CYS A 1 286 ? -8.228 6.412 -21.372 1.00 96.19 286 CYS A N 1
ATOM 2090 C CA . CYS A 1 286 ? -9.073 5.339 -20.901 1.00 96.19 286 CYS A CA 1
ATOM 2091 C C . CYS A 1 286 ? -9.736 4.667 -22.106 1.00 96.19 286 CYS A C 1
ATOM 2093 O O . CYS A 1 286 ? -10.287 5.324 -22.988 1.00 96.19 286 CYS A O 1
ATOM 2095 N N . MET A 1 287 ? -9.683 3.342 -22.152 1.00 95.69 287 MET A N 1
ATOM 2096 C CA . MET A 1 287 ? -10.313 2.516 -23.174 1.00 95.69 287 MET A CA 1
ATOM 2097 C C . MET A 1 287 ? -11.055 1.353 -22.526 1.00 95.69 287 MET A C 1
ATOM 2099 O O . MET A 1 287 ? -10.778 0.978 -21.395 1.00 95.69 287 MET A O 1
ATOM 2103 N N . TYR A 1 288 ? -11.987 0.748 -23.260 1.00 93.56 288 TYR A N 1
ATOM 2104 C CA . TYR A 1 288 ? -12.673 -0.462 -22.813 1.00 93.56 288 TYR A CA 1
ATOM 2105 C C . TYR A 1 288 ? -12.020 -1.704 -23.406 1.00 93.56 288 TYR A C 1
ATOM 2107 O O . TYR A 1 288 ? -11.738 -1.764 -24.607 1.00 93.56 288 TYR A O 1
ATOM 2115 N N . SER A 1 289 ? -11.818 -2.722 -22.573 1.00 87.19 289 SER A N 1
ATOM 2116 C CA . SER A 1 289 ? -11.404 -4.049 -23.020 1.00 87.19 289 SER A CA 1
ATOM 2117 C C . SER A 1 289 ? -12.519 -4.709 -23.838 1.00 87.19 289 SER A C 1
ATOM 2119 O O . SER A 1 289 ? -13.666 -4.256 -23.849 1.00 87.19 289 SER A O 1
ATOM 2121 N N . ALA A 1 290 ? -12.225 -5.833 -24.499 1.00 82.12 290 ALA A N 1
ATOM 2122 C CA . ALA A 1 290 ? -13.260 -6.601 -25.200 1.00 82.12 290 ALA A CA 1
ATOM 2123 C C . ALA A 1 290 ? -14.384 -7.091 -24.258 1.00 82.12 290 ALA A C 1
ATOM 2125 O O . ALA A 1 290 ? -15.501 -7.330 -24.713 1.00 82.12 290 ALA A O 1
ATOM 2126 N N . GLY A 1 291 ? -14.092 -7.217 -22.957 1.00 84.62 291 GLY A N 1
ATOM 2127 C CA . GLY A 1 291 ? -15.058 -7.545 -21.905 1.00 84.62 291 GLY A CA 1
ATOM 2128 C C . GLY A 1 291 ? -15.838 -6.344 -21.361 1.00 84.62 291 GLY A C 1
ATOM 2129 O O . GLY A 1 291 ? -16.681 -6.527 -20.490 1.00 84.62 291 GLY A O 1
ATOM 2130 N N . GLY A 1 292 ? -15.581 -5.129 -21.857 1.00 89.75 292 GLY A N 1
ATOM 2131 C CA . GLY A 1 292 ? -16.245 -3.907 -21.399 1.00 89.75 292 GLY A CA 1
ATOM 2132 C C . GLY A 1 292 ? -15.683 -3.324 -20.101 1.00 89.75 292 GLY A C 1
ATOM 2133 O O . GLY A 1 292 ? -16.332 -2.465 -19.514 1.00 89.75 292 GLY A O 1
ATOM 2134 N N . MET A 1 293 ? -14.499 -3.756 -19.656 1.00 91.88 293 MET A N 1
ATOM 2135 C CA . MET A 1 293 ? -13.830 -3.203 -18.472 1.00 91.88 293 MET A CA 1
ATOM 2136 C C . MET A 1 293 ? -12.942 -2.014 -18.876 1.00 91.88 293 MET A C 1
ATOM 2138 O O . MET A 1 293 ? -12.148 -2.173 -19.810 1.00 91.88 293 MET A O 1
ATOM 2142 N N . PRO A 1 294 ? -13.074 -0.837 -18.240 1.00 95.62 294 PRO A N 1
ATOM 2143 C CA . PRO A 1 294 ? -12.240 0.321 -18.543 1.00 95.62 294 PRO A CA 1
ATOM 2144 C C . PRO A 1 294 ? -10.802 0.140 -18.025 1.00 95.62 294 PRO A C 1
ATOM 2146 O O . PRO A 1 294 ? -10.589 -0.390 -16.939 1.00 95.62 294 PRO A O 1
ATOM 2149 N N . PHE A 1 295 ? -9.810 0.592 -18.788 1.00 92.69 295 PHE A N 1
ATOM 2150 C CA . PHE A 1 295 ? -8.391 0.580 -18.418 1.00 92.69 295 PHE A CA 1
ATOM 2151 C C . PHE A 1 295 ? -7.639 1.730 -19.105 1.00 92.69 295 PHE A C 1
ATOM 2153 O O . PHE A 1 295 ? -8.082 2.232 -20.135 1.00 92.69 295 PHE A O 1
ATOM 2160 N N . CYS A 1 296 ? -6.496 2.147 -18.559 1.00 93.50 296 CYS A N 1
ATOM 2161 C CA . CYS A 1 296 ? -5.667 3.201 -19.152 1.00 93.50 296 CYS A CA 1
ATOM 2162 C C . CYS A 1 296 ? -4.625 2.621 -20.123 1.00 93.50 296 CYS A C 1
ATOM 2164 O O . CYS A 1 296 ? -3.942 1.652 -19.795 1.00 93.50 296 CYS A O 1
ATOM 2166 N N . ILE A 1 297 ? -4.458 3.246 -21.291 1.00 91.62 297 ILE A N 1
ATOM 2167 C CA . ILE A 1 297 ? -3.414 2.935 -22.279 1.00 91.62 297 ILE A CA 1
ATOM 2168 C C . ILE A 1 297 ? -2.571 4.178 -22.582 1.00 91.62 297 ILE A C 1
ATOM 2170 O O . ILE A 1 297 ? -3.090 5.295 -22.590 1.00 91.62 297 ILE A O 1
ATOM 2174 N N . SER A 1 298 ? -1.277 4.002 -22.861 1.00 87.50 298 SER A N 1
ATOM 2175 C CA . SER A 1 298 ? -0.390 5.107 -23.231 1.00 87.50 298 SER A CA 1
ATOM 2176 C C . SER A 1 298 ? -0.367 5.398 -24.733 1.00 87.50 298 SER A C 1
ATOM 2178 O O . SER A 1 298 ? -0.334 4.488 -25.558 1.00 87.50 298 SER A O 1
ATOM 2180 N N . ASN A 1 299 ? -0.358 6.684 -25.120 1.00 72.88 299 ASN A N 1
ATOM 2181 C CA . ASN A 1 299 ? -0.300 7.092 -26.539 1.00 72.88 299 ASN A CA 1
ATOM 2182 C C . ASN A 1 299 ? 1.061 6.869 -27.212 1.00 72.88 299 ASN A C 1
ATOM 2184 O O . ASN A 1 299 ? 1.207 7.169 -28.401 1.00 72.88 299 ASN A O 1
ATOM 2188 N N . GLU A 1 300 ? 2.081 6.399 -26.495 1.00 58.19 300 GLU A N 1
ATOM 2189 C CA . GLU A 1 300 ? 3.459 6.445 -26.995 1.00 58.19 300 GLU A CA 1
ATOM 2190 C C . GLU A 1 300 ? 3.761 5.470 -28.147 1.00 58.19 300 GLU A C 1
ATOM 2192 O O . GLU A 1 300 ? 4.863 5.490 -28.689 1.00 58.19 300 GLU A O 1
ATOM 2197 N N . THR A 1 301 ? 2.789 4.696 -28.646 1.00 47.50 301 THR A N 1
ATOM 2198 C CA . THR A 1 301 ? 2.963 3.950 -29.902 1.00 47.50 301 THR A CA 1
ATOM 2199 C C . THR A 1 301 ? 1.728 3.980 -30.808 1.00 47.50 301 THR A C 1
ATOM 2201 O O . THR A 1 301 ? 0.927 3.058 -30.874 1.00 47.50 301 THR A O 1
ATOM 2204 N N . SER A 1 302 ? 1.663 4.993 -31.676 1.00 43.16 302 SER A N 1
ATOM 2205 C CA . SER A 1 302 ? 0.886 4.947 -32.934 1.00 43.16 302 SER A CA 1
ATOM 2206 C C . SER A 1 302 ? 1.505 4.016 -33.997 1.00 43.16 302 SER A C 1
ATOM 2208 O O . SER A 1 302 ? 1.274 4.169 -35.198 1.00 43.16 302 SER A O 1
ATOM 2210 N N . GLY A 1 303 ? 2.301 3.032 -33.576 1.00 35.25 303 GLY A N 1
ATOM 2211 C CA . GLY A 1 303 ? 2.718 1.931 -34.426 1.00 35.25 303 GLY A CA 1
ATOM 2212 C C . GLY A 1 303 ? 1.645 0.866 -34.368 1.00 35.25 303 GLY A C 1
ATOM 2213 O O . GLY A 1 303 ? 1.745 0.020 -33.499 1.00 35.25 303 GLY A O 1
ATOM 2214 N N . GLU A 1 304 ? 0.635 0.973 -35.243 1.00 33.47 304 GLU A N 1
ATOM 2215 C CA . GLU A 1 304 ? -0.309 -0.086 -35.640 1.00 33.47 304 GLU A CA 1
ATOM 2216 C C . GLU A 1 304 ? -0.345 -1.270 -34.662 1.00 33.47 304 GLU A C 1
ATOM 2218 O O . GLU A 1 304 ? 0.033 -2.393 -34.997 1.00 33.47 304 GLU A O 1
ATOM 2223 N N . PHE A 1 305 ? -0.786 -1.014 -33.425 1.00 33.69 305 PHE A N 1
ATOM 2224 C CA . PHE A 1 305 ? -1.202 -2.086 -32.549 1.00 33.69 305 PHE A CA 1
ATOM 2225 C C . PHE A 1 305 ? -2.526 -2.511 -33.158 1.00 33.69 305 PHE A C 1
ATOM 2227 O O . PHE A 1 305 ? -3.593 -1.961 -32.877 1.00 33.69 305 PHE A O 1
ATOM 2234 N N . ILE A 1 306 ? -2.445 -3.448 -34.106 1.00 27.11 306 ILE A N 1
ATOM 2235 C CA . ILE A 1 306 ? -3.556 -4.344 -34.357 1.00 27.11 306 ILE A CA 1
ATOM 2236 C C . ILE A 1 306 ? -3.972 -4.744 -32.947 1.00 27.11 306 ILE A C 1
ATOM 2238 O O . ILE A 1 306 ? -3.156 -5.295 -32.204 1.00 27.11 306 ILE A O 1
ATOM 2242 N N . ALA A 1 307 ? -5.204 -4.411 -32.558 1.00 30.73 307 ALA A N 1
ATOM 2243 C CA . ALA A 1 307 ? -5.909 -5.126 -31.513 1.00 30.73 307 ALA A CA 1
ATOM 2244 C C . ALA A 1 307 ? -6.010 -6.576 -32.001 1.00 30.73 307 ALA A C 1
ATOM 2246 O O . ALA A 1 307 ? -7.048 -7.063 -32.446 1.00 30.73 307 ALA A O 1
ATOM 2247 N N . THR A 1 308 ? -4.866 -7.250 -32.029 1.00 30.48 308 THR A N 1
ATOM 2248 C CA . THR A 1 308 ? -4.735 -8.678 -32.060 1.00 30.48 308 THR A CA 1
ATOM 2249 C C . THR A 1 308 ? -5.291 -8.974 -30.698 1.00 30.48 308 THR A C 1
ATOM 2251 O O . THR A 1 308 ? -4.626 -8.687 -29.710 1.00 30.48 308 THR A O 1
ATOM 2254 N N . SER A 1 309 ? -6.600 -9.257 -30.676 1.00 33.00 309 SER A N 1
ATOM 2255 C CA . SER A 1 309 ? -7.289 -10.040 -29.663 1.00 33.00 309 SER A CA 1
ATOM 2256 C C . SER A 1 309 ? -6.411 -10.191 -28.431 1.00 33.00 309 SER A C 1
ATOM 2258 O O . SER A 1 309 ? -5.461 -10.965 -28.556 1.00 33.00 309 SER A O 1
ATOM 2260 N N . LEU A 1 310 ? -6.716 -9.479 -27.322 1.00 46.44 310 LEU A N 1
ATOM 2261 C CA . LEU A 1 310 ? -6.243 -9.802 -25.958 1.00 46.44 310 LEU A CA 1
ATOM 2262 C C . LEU A 1 310 ? -5.754 -11.236 -25.982 1.00 46.44 310 LEU A C 1
ATOM 2264 O O . LEU A 1 310 ? -6.598 -12.082 -26.292 1.00 46.44 310 LEU A O 1
ATOM 2268 N N . ASP A 1 311 ? -4.440 -11.464 -25.878 1.00 52.62 311 ASP A N 1
ATOM 2269 C CA . ASP A 1 311 ? -3.824 -12.737 -26.264 1.00 52.62 311 ASP A CA 1
ATOM 2270 C C . ASP A 1 311 ? -4.339 -13.816 -25.305 1.00 52.62 311 ASP A C 1
ATOM 2272 O O . ASP A 1 311 ? -3.762 -14.110 -24.260 1.00 52.62 311 ASP A O 1
ATOM 2276 N N . LYS A 1 312 ? -5.544 -14.308 -25.610 1.00 51.31 312 LYS A N 1
ATOM 2277 C CA . LYS A 1 312 ? -6.337 -15.223 -24.813 1.00 51.31 312 LYS A CA 1
ATOM 2278 C C . LYS A 1 312 ? -5.648 -16.542 -25.020 1.00 51.31 312 LYS A C 1
ATOM 2280 O O . LYS A 1 312 ? -5.936 -17.285 -25.962 1.00 51.31 312 LYS A O 1
ATOM 2285 N N . ARG A 1 313 ? -4.703 -16.828 -24.138 1.00 71.31 313 ARG A N 1
ATOM 2286 C CA . ARG A 1 313 ? -4.151 -18.165 -24.048 1.00 71.31 313 ARG A CA 1
ATOM 2287 C C . ARG A 1 313 ? -5.222 -19.055 -23.453 1.00 71.31 313 ARG A C 1
ATOM 2289 O O . ARG A 1 313 ? -5.703 -18.816 -22.345 1.00 71.31 313 ARG A O 1
ATOM 2296 N N . GLU A 1 314 ? -5.587 -20.095 -24.200 1.00 67.62 314 GLU A N 1
ATOM 2297 C CA . GLU A 1 314 ? -6.282 -21.232 -23.608 1.00 67.62 314 GLU A CA 1
ATOM 2298 C C . GLU A 1 314 ? -5.475 -21.690 -22.395 1.00 67.62 314 GLU A C 1
ATOM 2300 O O . GLU A 1 314 ? -4.268 -21.936 -22.494 1.00 67.62 314 GLU A O 1
ATOM 2305 N N . ALA A 1 315 ? -6.133 -21.758 -21.238 1.00 68.50 315 ALA A N 1
ATOM 2306 C CA . ALA A 1 315 ? -5.497 -22.222 -20.023 1.00 68.50 315 ALA A CA 1
ATOM 2307 C C . ALA A 1 315 ? -5.093 -23.691 -20.215 1.00 68.50 315 ALA A C 1
ATOM 2309 O O . ALA A 1 315 ? -5.923 -24.598 -20.160 1.00 68.50 315 ALA A O 1
ATOM 2310 N N . THR A 1 316 ? -3.803 -23.937 -20.460 1.00 63.12 316 THR A N 1
ATOM 2311 C CA . THR A 1 316 ? -3.247 -25.281 -20.704 1.00 63.12 316 THR A CA 1
ATOM 2312 C C . THR A 1 316 ? -3.497 -26.230 -19.529 1.00 63.12 316 THR A C 1
ATOM 2314 O O . THR A 1 316 ? -3.547 -27.446 -19.708 1.00 63.12 316 THR A O 1
ATOM 2317 N N . ALA A 1 317 ? -3.703 -25.670 -18.338 1.00 64.00 317 ALA A N 1
ATOM 2318 C CA . ALA A 1 317 ? -4.295 -26.318 -17.183 1.00 64.00 317 ALA A CA 1
ATOM 2319 C C . ALA A 1 317 ? -5.398 -25.390 -16.666 1.00 64.00 317 ALA A C 1
ATOM 2321 O O . ALA A 1 317 ? -5.130 -24.206 -16.474 1.00 64.00 317 ALA A O 1
ATOM 2322 N N . GLY A 1 318 ? -6.619 -25.909 -16.492 1.00 76.25 318 GLY A N 1
ATOM 2323 C CA . GLY A 1 318 ? -7.777 -25.119 -16.067 1.00 76.25 318 GLY A CA 1
ATOM 2324 C C . GLY A 1 318 ? -7.413 -24.168 -14.929 1.00 76.25 318 GLY A C 1
ATOM 2325 O O . GLY A 1 318 ? -6.973 -24.609 -13.868 1.00 76.25 318 GLY A O 1
ATOM 2326 N N . CYS A 1 319 ? -7.533 -22.872 -15.191 1.00 89.44 319 CYS A N 1
ATOM 2327 C CA . CYS A 1 319 ? -7.264 -21.839 -14.210 1.00 89.44 319 CYS A CA 1
ATOM 2328 C C . CYS A 1 319 ? -8.531 -21.584 -13.381 1.00 89.44 319 CYS A C 1
ATOM 2330 O O . CYS A 1 319 ? -9.646 -21.879 -13.818 1.00 89.44 319 CYS A O 1
ATOM 2332 N N . VAL A 1 320 ? -8.372 -21.093 -12.153 1.00 92.06 320 VAL A N 1
ATOM 2333 C CA . VAL A 1 320 ? -9.514 -20.748 -11.297 1.00 92.06 320 VAL A CA 1
ATOM 2334 C C . VAL A 1 320 ? -9.842 -19.274 -11.544 1.00 92.06 320 VAL A C 1
ATOM 2336 O O . VAL A 1 320 ? -8.927 -18.459 -11.456 1.00 92.06 320 VAL A O 1
ATOM 2339 N N . PRO A 1 321 ? -11.100 -18.901 -11.851 1.00 93.56 321 PRO A N 1
ATOM 2340 C CA . PRO A 1 321 ? -11.456 -17.499 -12.057 1.00 93.56 321 PRO A CA 1
ATOM 2341 C C . PRO A 1 321 ? -10.927 -16.607 -10.924 1.00 93.56 321 PRO A C 1
ATOM 2343 O O . PRO A 1 321 ? -11.117 -16.925 -9.748 1.00 93.56 321 PRO A O 1
ATOM 2346 N N . GLY A 1 322 ? -10.250 -15.516 -11.281 1.00 85.25 322 GLY A N 1
ATOM 2347 C CA . GLY A 1 322 ? -9.651 -14.566 -10.339 1.00 85.25 322 GLY A CA 1
ATOM 2348 C C . GLY A 1 322 ? -8.251 -14.925 -9.829 1.00 85.25 322 GLY A C 1
ATOM 2349 O O . GLY A 1 322 ? -7.678 -14.149 -9.069 1.00 85.25 322 GLY A O 1
ATOM 2350 N N . THR A 1 323 ? -7.661 -16.061 -10.224 1.00 94.00 323 THR A N 1
ATOM 2351 C CA . THR A 1 323 ? -6.232 -16.303 -9.956 1.00 94.00 323 THR A CA 1
ATOM 2352 C C . THR A 1 323 ? -5.359 -15.516 -10.916 1.00 94.00 323 THR A C 1
ATOM 2354 O O . THR A 1 323 ? -5.702 -15.393 -12.092 1.00 94.00 323 THR A O 1
ATOM 2357 N N . TYR A 1 324 ? -4.208 -15.065 -10.427 1.00 93.94 324 TYR A N 1
ATOM 2358 C CA . TYR A 1 324 ? -3.210 -14.348 -11.208 1.00 93.94 324 TYR A CA 1
ATOM 2359 C C . TYR A 1 324 ? -2.007 -15.239 -11.503 1.00 93.94 324 TYR A C 1
ATOM 2361 O O . TYR A 1 324 ? -1.705 -16.155 -10.734 1.00 93.94 324 TYR A O 1
ATOM 2369 N N . SER A 1 325 ? -1.312 -14.972 -12.604 1.00 95.06 325 SER A N 1
ATOM 2370 C CA . SER A 1 325 ? -0.090 -15.691 -12.943 1.00 95.06 325 SER A CA 1
ATOM 2371 C C . SER A 1 325 ? 0.883 -14.826 -13.736 1.00 95.06 325 SER A C 1
ATOM 2373 O O . SER A 1 325 ? 0.474 -14.111 -14.646 1.00 95.06 325 SER A O 1
ATOM 2375 N N . CYS A 1 326 ? 2.167 -14.919 -13.399 1.00 95.06 326 CYS A N 1
ATOM 2376 C CA . CYS A 1 326 ? 3.253 -14.493 -14.269 1.00 95.06 326 CYS A CA 1
ATOM 2377 C C . CYS A 1 326 ? 3.339 -15.397 -15.497 1.00 95.06 326 CYS A C 1
ATOM 2379 O O . CYS A 1 326 ? 3.137 -16.614 -15.421 1.00 95.06 326 CYS A O 1
ATOM 2381 N N . ASP A 1 327 ? 3.646 -14.791 -16.632 1.00 92.62 327 ASP A N 1
ATOM 2382 C CA . ASP A 1 327 ? 3.925 -15.510 -17.864 1.00 92.62 327 ASP A CA 1
ATOM 2383 C C . ASP A 1 327 ? 5.239 -16.303 -17.786 1.00 92.62 327 ASP A C 1
ATOM 2385 O O . ASP A 1 327 ? 6.022 -16.169 -16.857 1.00 92.62 327 ASP A O 1
ATOM 2389 N N . ILE A 1 328 ? 5.492 -17.153 -18.782 1.00 86.50 328 ILE A N 1
ATOM 2390 C CA . ILE A 1 328 ? 6.667 -18.044 -18.792 1.00 86.50 328 ILE A CA 1
ATOM 2391 C C . ILE A 1 328 ? 7.982 -17.251 -18.874 1.00 86.50 328 ILE A C 1
ATOM 2393 O O . ILE A 1 328 ? 9.034 -17.778 -18.517 1.00 86.50 328 ILE A O 1
ATOM 2397 N N . MET A 1 329 ? 7.938 -16.024 -19.395 1.00 88.12 329 MET A N 1
ATOM 2398 C CA . MET A 1 329 ? 9.096 -15.138 -19.469 1.00 88.12 329 MET A CA 1
ATOM 2399 C C . MET A 1 329 ? 9.184 -14.157 -18.295 1.00 88.12 329 MET A C 1
ATOM 2401 O O . MET A 1 329 ? 10.053 -13.290 -18.339 1.00 88.12 329 MET A O 1
ATOM 2405 N N . ASP A 1 330 ? 8.319 -14.284 -17.281 1.00 90.56 330 ASP A N 1
ATOM 2406 C CA . ASP A 1 330 ? 8.241 -13.387 -16.125 1.00 90.56 330 ASP A CA 1
ATOM 2407 C C . ASP A 1 330 ? 8.226 -11.907 -16.545 1.00 90.56 330 ASP A C 1
ATOM 2409 O O . ASP A 1 330 ? 8.904 -11.071 -15.974 1.00 90.56 330 ASP A O 1
ATOM 2413 N N . SER A 1 331 ? 7.487 -11.567 -17.591 1.00 93.00 331 SER A N 1
ATOM 2414 C CA . SER A 1 331 ? 7.425 -10.229 -18.198 1.00 93.00 331 SER A CA 1
ATOM 2415 C C . SER A 1 331 ? 6.009 -9.665 -18.234 1.00 93.00 331 SER A C 1
ATOM 2417 O O . SER A 1 331 ? 5.801 -8.486 -18.515 1.00 93.00 331 SER A O 1
ATOM 2419 N N . GLN A 1 332 ? 5.019 -10.510 -17.964 1.00 94.50 332 GLN A N 1
ATOM 2420 C CA . GLN A 1 332 ? 3.609 -10.193 -18.098 1.00 94.50 332 GLN A CA 1
ATOM 2421 C C . GLN A 1 332 ? 2.813 -10.816 -16.949 1.00 94.50 332 GLN A C 1
ATOM 2423 O O . GLN A 1 332 ? 3.103 -11.930 -16.509 1.00 94.50 332 GLN A O 1
ATOM 2428 N N . ILE A 1 333 ? 1.783 -10.106 -16.494 1.00 93.88 333 ILE A N 1
ATOM 2429 C CA . ILE A 1 333 ? 0.827 -10.569 -15.490 1.00 93.88 333 ILE A CA 1
ATOM 2430 C C . ILE A 1 333 ? -0.488 -10.896 -16.186 1.00 93.88 333 ILE A C 1
ATOM 2432 O O . ILE A 1 333 ? -1.054 -10.068 -16.902 1.00 93.88 333 ILE A O 1
ATOM 2436 N N . PHE A 1 334 ? -1.003 -12.088 -15.916 1.00 95.19 334 PHE A N 1
ATOM 2437 C CA . PHE A 1 334 ? -2.285 -12.571 -16.403 1.00 95.19 334 PHE A CA 1
ATOM 2438 C C . PHE A 1 334 ? -3.274 -12.764 -15.254 1.00 95.19 334 PHE A C 1
ATOM 2440 O O . PHE A 1 334 ? -2.882 -13.127 -14.144 1.00 95.19 334 PHE A O 1
ATOM 2447 N N . VAL A 1 335 ? -4.566 -12.598 -15.537 1.00 94.81 335 VAL A N 1
ATOM 2448 C CA . VAL A 1 335 ? -5.680 -13.008 -14.671 1.00 94.81 335 VAL A CA 1
ATOM 2449 C C . VAL A 1 335 ? -6.516 -14.072 -15.377 1.00 94.81 335 VAL A C 1
ATOM 2451 O O . VAL A 1 335 ? -6.683 -14.045 -16.594 1.00 94.81 335 VAL A O 1
ATOM 2454 N N . CYS A 1 336 ? -7.028 -15.043 -14.632 1.00 93.81 336 CYS A N 1
ATOM 2455 C CA . CYS A 1 336 ? -7.907 -16.069 -15.180 1.00 93.81 336 CYS A CA 1
ATOM 2456 C C . CYS A 1 336 ? -9.373 -15.610 -15.184 1.00 93.81 336 CYS A C 1
ATOM 2458 O O . CYS A 1 336 ? -9.913 -15.287 -14.123 1.00 93.81 336 CYS A O 1
ATOM 2460 N N . ASP A 1 337 ? -10.050 -15.688 -16.335 1.00 88.25 337 ASP A N 1
ATOM 2461 C CA . ASP A 1 337 ? -11.503 -15.442 -16.460 1.00 88.25 337 ASP A CA 1
ATOM 2462 C C . ASP A 1 337 ? -12.365 -16.704 -16.198 1.00 88.25 337 ASP A C 1
ATOM 2464 O O . ASP A 1 337 ? -13.595 -16.656 -16.185 1.00 88.25 337 ASP A O 1
ATOM 2468 N N . GLY A 1 338 ? -11.712 -17.848 -15.967 1.00 85.69 338 GLY A N 1
ATOM 2469 C CA . GLY A 1 338 ? -12.315 -19.171 -15.784 1.00 85.69 338 GLY A CA 1
ATOM 2470 C C . GLY A 1 338 ? -12.117 -20.130 -16.952 1.00 85.69 338 GLY A C 1
ATOM 2471 O O . GLY A 1 338 ? -12.275 -21.340 -16.779 1.00 85.69 338 GLY A O 1
ATOM 2472 N N . GLN A 1 339 ? -11.745 -19.617 -18.123 1.00 88.38 339 GLN A N 1
ATOM 2473 C CA . GLN A 1 339 ? -11.477 -20.420 -19.315 1.00 88.38 339 GLN A CA 1
ATOM 2474 C C . GLN A 1 339 ? -10.179 -20.001 -20.022 1.00 88.38 339 GLN A C 1
ATOM 2476 O O . GLN A 1 339 ? -9.485 -20.847 -20.595 1.00 88.38 339 GLN A O 1
ATOM 2481 N N . TYR A 1 340 ? -9.827 -18.723 -19.943 1.00 90.00 340 TYR A N 1
ATOM 2482 C CA . TYR A 1 340 ? -8.679 -18.112 -20.588 1.00 90.00 340 TYR A CA 1
ATOM 2483 C C . TYR A 1 340 ? -7.855 -17.313 -19.577 1.00 90.00 340 TYR A C 1
ATOM 2485 O O . TYR A 1 340 ? -8.372 -16.782 -18.591 1.00 90.00 340 TYR A O 1
ATOM 2493 N N . TRP A 1 341 ? -6.556 -17.228 -19.850 1.00 92.06 341 TRP A N 1
ATOM 2494 C CA . TRP A 1 341 ? -5.691 -16.240 -19.219 1.00 92.06 341 TRP A CA 1
ATOM 2495 C C . TRP A 1 341 ? -5.774 -14.941 -20.018 1.00 92.06 341 TRP A C 1
ATOM 2497 O O . TRP A 1 341 ? -5.508 -14.936 -21.222 1.00 92.06 341 TRP A O 1
ATOM 2507 N N . GLU A 1 342 ? -6.153 -13.859 -19.349 1.00 92.69 342 GLU A N 1
ATOM 2508 C CA . GLU A 1 342 ? -6.215 -12.513 -19.909 1.00 92.69 342 GLU A CA 1
ATOM 2509 C C . GLU A 1 342 ? -5.028 -11.698 -19.394 1.00 92.69 342 GLU A C 1
ATOM 2511 O O . GLU A 1 342 ? -4.792 -11.627 -18.189 1.00 92.69 342 GLU A O 1
ATOM 2516 N N . LEU A 1 343 ? -4.257 -11.117 -20.313 1.00 92.44 343 LEU A N 1
ATOM 2517 C CA . LEU A 1 343 ? -3.151 -10.224 -19.981 1.00 92.44 343 LEU A CA 1
ATOM 2518 C C . LEU A 1 343 ? -3.702 -8.961 -19.304 1.00 92.44 343 LEU A C 1
ATOM 2520 O O . LEU A 1 343 ? -4.564 -8.298 -19.879 1.00 92.44 343 LEU A O 1
ATOM 2524 N N . ILE A 1 344 ? -3.188 -8.622 -18.120 1.00 92.12 344 ILE A N 1
ATOM 2525 C CA . ILE A 1 344 ? -3.594 -7.422 -17.369 1.00 92.12 344 ILE A CA 1
ATOM 2526 C C . ILE A 1 344 ? -2.463 -6.415 -17.163 1.00 92.12 344 ILE A C 1
ATOM 2528 O O . ILE A 1 344 ? -2.745 -5.240 -16.952 1.00 92.12 344 ILE A O 1
ATOM 2532 N N . ALA A 1 345 ? -1.201 -6.846 -17.225 1.00 88.38 345 ALA A N 1
ATOM 2533 C CA . ALA A 1 345 ? -0.059 -5.942 -17.137 1.00 88.38 345 ALA A CA 1
ATOM 2534 C C . ALA A 1 345 ? 1.157 -6.502 -17.877 1.00 88.38 345 ALA A C 1
ATOM 2536 O O . ALA A 1 345 ? 1.378 -7.711 -17.902 1.00 88.38 345 ALA A O 1
ATOM 2537 N N . GLU A 1 346 ? 1.974 -5.608 -18.426 1.00 93.88 346 GLU A N 1
ATOM 2538 C CA . GLU A 1 346 ? 3.308 -5.918 -18.938 1.00 93.88 346 GLU A CA 1
ATOM 2539 C C . GLU A 1 346 ? 4.334 -5.194 -18.063 1.00 93.88 346 GLU A C 1
ATOM 2541 O O . GLU A 1 346 ? 4.239 -3.983 -17.870 1.00 93.88 346 GLU A O 1
ATOM 2546 N N . CYS A 1 347 ? 5.330 -5.912 -17.548 1.00 89.56 347 CYS A N 1
ATOM 2547 C CA . CYS A 1 347 ? 6.355 -5.364 -16.656 1.00 89.56 347 CYS A CA 1
ATOM 2548 C C . CYS A 1 347 ? 7.427 -4.533 -17.388 1.00 89.56 347 CYS A C 1
ATOM 2550 O O . CYS A 1 347 ? 8.388 -4.063 -16.783 1.00 89.56 347 CYS A O 1
ATOM 2552 N N . GLY A 1 348 ? 7.253 -4.299 -18.692 1.00 81.81 348 GLY A N 1
ATOM 2553 C CA . GLY A 1 348 ? 8.175 -3.528 -19.519 1.00 81.81 348 GLY A CA 1
ATOM 2554 C C . GLY A 1 348 ? 9.461 -4.287 -19.865 1.00 81.81 348 GLY A C 1
ATOM 2555 O O . GLY A 1 348 ? 9.712 -5.396 -19.410 1.00 81.81 348 GLY A O 1
ATOM 2556 N N . GLY A 1 349 ? 10.303 -3.683 -20.710 1.00 69.12 349 GLY A N 1
ATOM 2557 C CA . GLY A 1 349 ? 11.457 -4.368 -21.315 1.00 69.12 349 GLY A CA 1
ATOM 2558 C C . GLY A 1 349 ? 12.591 -4.770 -20.359 1.00 69.12 349 GLY A C 1
ATOM 2559 O O . GLY A 1 349 ? 13.513 -5.457 -20.794 1.00 69.12 349 GLY A O 1
ATOM 2560 N N . ALA A 1 350 ? 12.550 -4.330 -19.098 1.00 73.06 350 ALA A N 1
ATOM 2561 C CA . ALA A 1 350 ? 13.538 -4.669 -18.073 1.00 73.06 350 ALA A CA 1
ATOM 2562 C C . ALA A 1 350 ? 12.925 -5.130 -16.739 1.00 73.06 350 ALA A C 1
ATOM 2564 O O . ALA A 1 350 ? 13.692 -5.541 -15.871 1.00 73.06 350 ALA A O 1
ATOM 2565 N N . GLY A 1 351 ? 11.600 -5.044 -16.569 1.00 76.00 351 GLY A N 1
ATOM 2566 C CA . GLY A 1 351 ? 10.944 -5.444 -15.327 1.00 76.00 351 GLY A CA 1
ATOM 2567 C C . GLY A 1 351 ? 10.580 -6.923 -15.336 1.00 76.00 351 GLY A C 1
ATOM 2568 O O . GLY A 1 351 ? 10.252 -7.475 -16.392 1.00 76.00 351 GLY A O 1
ATOM 2569 N N . SER A 1 352 ? 10.646 -7.555 -14.167 1.00 92.75 352 SER A N 1
ATOM 2570 C CA . SER A 1 352 ? 10.296 -8.966 -13.991 1.00 92.75 352 SER A CA 1
ATOM 2571 C C . SER A 1 352 ? 9.028 -9.129 -13.162 1.00 92.75 352 SER A C 1
ATOM 2573 O O . SER A 1 352 ? 8.860 -8.499 -12.124 1.00 92.75 352 SER A O 1
ATOM 2575 N N . CYS A 1 353 ? 8.127 -9.990 -13.615 1.00 96.31 353 CYS A N 1
ATOM 2576 C CA . CYS A 1 353 ? 6.971 -10.429 -12.862 1.00 96.31 353 CYS A CA 1
ATOM 2577 C C . CYS A 1 353 ? 7.428 -11.362 -11.740 1.00 96.31 353 CYS A C 1
ATOM 2579 O O . CYS A 1 353 ? 7.995 -12.423 -11.996 1.00 96.31 353 CYS A O 1
ATOM 2581 N N . GLU A 1 354 ? 7.155 -10.984 -10.498 1.00 95.31 354 GLU A N 1
ATOM 2582 C CA . GLU A 1 354 ? 7.475 -11.773 -9.314 1.00 95.31 354 GLU A CA 1
ATOM 2583 C C . GLU A 1 354 ? 6.223 -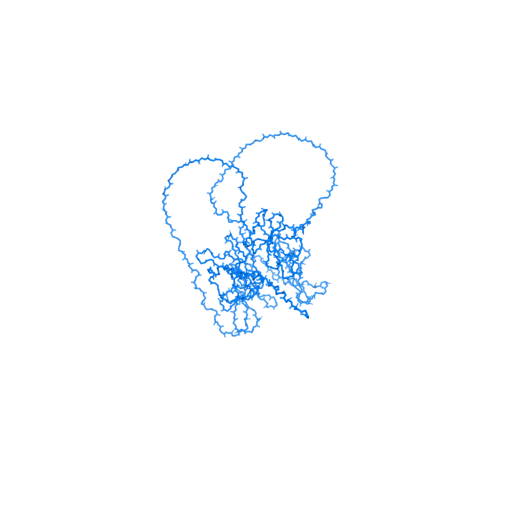11.999 -8.472 1.00 95.31 354 GLU A C 1
ATOM 2585 O O . GLU A 1 354 ? 5.328 -11.159 -8.424 1.00 95.31 354 GLU A O 1
ATOM 2590 N N . TYR A 1 355 ? 6.150 -13.133 -7.775 1.00 94.12 355 TYR A N 1
ATOM 2591 C CA . TYR A 1 355 ? 5.059 -13.394 -6.837 1.00 94.12 355 TYR A CA 1
ATOM 2592 C C . TYR A 1 355 ? 5.420 -12.880 -5.447 1.00 94.12 355 TYR A C 1
ATOM 2594 O O . TYR A 1 355 ? 6.400 -13.322 -4.846 1.00 94.12 355 TYR A O 1
ATOM 2602 N N . GLY A 1 356 ? 4.578 -12.002 -4.902 1.00 86.31 356 GLY A N 1
ATOM 2603 C CA . GLY A 1 356 ? 4.680 -11.575 -3.511 1.00 86.31 356 GLY A CA 1
ATOM 2604 C C . GLY A 1 356 ? 4.400 -12.713 -2.525 1.00 86.31 356 GLY A C 1
ATOM 2605 O O . GLY A 1 356 ? 3.911 -13.787 -2.882 1.00 86.31 356 GLY A O 1
ATOM 2606 N N . ALA A 1 357 ? 4.646 -12.461 -1.236 1.00 82.94 357 ALA A N 1
ATOM 2607 C CA . ALA A 1 357 ? 4.444 -13.446 -0.164 1.00 82.94 357 ALA A CA 1
ATOM 2608 C C . ALA A 1 357 ? 2.992 -13.966 -0.044 1.00 82.94 357 ALA A C 1
ATOM 2610 O O . ALA A 1 357 ? 2.756 -15.037 0.514 1.00 82.94 357 ALA A O 1
ATOM 2611 N N . ASN A 1 358 ? 2.016 -13.226 -0.575 1.00 80.94 358 ASN A N 1
ATOM 2612 C CA . ASN A 1 358 ? 0.600 -13.597 -0.645 1.00 80.94 358 ASN A CA 1
ATOM 2613 C C . ASN A 1 358 ? 0.219 -14.348 -1.938 1.00 80.94 358 ASN A C 1
ATOM 2615 O O . ASN A 1 358 ? -0.951 -14.683 -2.119 1.00 80.94 358 ASN A O 1
ATOM 2619 N N . GLY A 1 359 ? 1.175 -14.604 -2.835 1.00 86.25 359 GLY A N 1
ATOM 2620 C CA . GLY A 1 359 ? 0.935 -15.227 -4.136 1.00 86.25 359 GLY A CA 1
ATOM 2621 C C . GLY A 1 359 ? 0.311 -14.294 -5.177 1.00 86.25 359 GLY A C 1
ATOM 2622 O O . GLY A 1 359 ? -0.123 -14.779 -6.220 1.00 86.25 359 GLY A O 1
ATOM 2623 N N . VAL A 1 360 ? 0.253 -12.982 -4.919 1.00 90.75 360 VAL A N 1
ATOM 2624 C CA . VAL A 1 360 ? -0.176 -11.987 -5.911 1.00 90.75 360 VAL A CA 1
ATOM 2625 C C . VAL A 1 360 ? 1.055 -11.525 -6.699 1.00 90.75 360 VAL A C 1
ATOM 2627 O O . VAL A 1 360 ? 2.028 -11.087 -6.076 1.00 90.75 360 VAL A O 1
ATOM 2630 N N . PRO A 1 361 ? 1.058 -11.652 -8.036 1.00 94.56 361 PRO A N 1
ATOM 2631 C CA . PRO A 1 361 ? 2.167 -11.197 -8.856 1.00 94.56 361 PRO A CA 1
ATOM 2632 C C . PRO A 1 361 ? 2.223 -9.668 -8.941 1.00 94.56 361 PRO A C 1
ATOM 2634 O O . PRO A 1 361 ? 1.186 -9.005 -8.986 1.00 94.56 361 PRO A O 1
ATOM 2637 N N . TYR A 1 362 ? 3.433 -9.121 -8.992 1.00 91.81 362 TYR A N 1
ATOM 2638 C CA . TYR A 1 362 ? 3.728 -7.706 -9.212 1.00 91.81 362 TYR A CA 1
ATOM 2639 C C . TYR A 1 362 ? 4.914 -7.566 -10.175 1.00 91.81 362 TYR A C 1
ATOM 2641 O O . TYR A 1 362 ? 5.672 -8.512 -10.375 1.00 91.81 362 TYR A O 1
ATOM 2649 N N . CYS A 1 363 ? 5.063 -6.391 -10.784 1.00 92.12 363 CYS A N 1
ATOM 2650 C CA . CYS A 1 363 ? 6.228 -6.072 -11.604 1.00 92.12 363 CYS A CA 1
ATOM 2651 C C . CYS A 1 363 ? 7.326 -5.454 -10.733 1.00 92.12 363 CYS A C 1
ATOM 2653 O O . CYS A 1 363 ? 7.052 -4.493 -10.010 1.00 92.12 363 CYS A O 1
ATOM 2655 N N . HIS A 1 364 ? 8.533 -6.011 -10.808 1.00 84.69 364 HIS A N 1
ATOM 2656 C CA . HIS A 1 364 ? 9.747 -5.555 -10.131 1.00 84.69 364 HIS A CA 1
ATOM 2657 C C . HIS A 1 364 ? 10.686 -4.828 -11.097 1.00 84.69 364 HIS A C 1
ATOM 2659 O O . HIS A 1 364 ? 10.896 -5.352 -12.218 1.00 84.69 364 HIS A O 1
#

Foldseek 3Di:
DDDDDDDDDDDDPDPDPPPDDDPDDDPPPPFFPDDQAADAQWWFFTDGPPDQGGQFIWGQHPNRGTDTAEGLQADQHKDADDDWDQDPVRTIIHNAMDRDHDPPPPPDDDDDDDDDDDDDDDDDDDDDDDDDDDPPPPPPPVPWDDDDFADAQKWFATPQSQFIWGQHPVRDTDTRDGLNHGVQKDADADWDQDPVRGIIHNHIYGHPPPPDDDDDDDDDDDDDDDDDDDDDDDDPDPDDPPPDPPPPPFDDAQDWDADPVQQFIWGQHPVRDTDTPDGLDPQWGWDADPVRDIDIDHPPDPPPPPCPDQPWDFPPDFDDAQQWDQDPQQFFIWGDNRGTTGTDDGLPPPWGWDQDPVRDTDTD

Organism: NCBI:txid574774